Protein AF-A0AAW0ICJ0-F1 (afdb_monomer)

pLDDT: mean 71.39, std 25.55, range [25.39, 97.88]

Structure (mmCIF, N/CA/C/O backbone):
data_AF-A0AAW0ICJ0-F1
#
_entry.id   AF-A0AAW0ICJ0-F1
#
loop_
_atom_site.group_PDB
_atom_site.id
_atom_site.type_symbol
_atom_site.label_atom_id
_atom_site.label_alt_id
_atom_site.label_comp_id
_atom_site.label_asym_id
_atom_site.label_entity_id
_atom_site.label_seq_id
_atom_site.pdbx_PDB_ins_code
_atom_site.Cartn_x
_atom_site.Cartn_y
_atom_site.Cartn_z
_atom_site.occupancy
_atom_site.B_iso_or_equiv
_atom_site.auth_seq_id
_atom_site.auth_comp_id
_atom_site.auth_asym_id
_atom_site.auth_atom_id
_atom_site.pdbx_PDB_model_num
ATOM 1 N N . MET A 1 1 ? -7.742 -15.315 17.901 1.00 45.44 1 MET A N 1
ATOM 2 C CA . MET A 1 1 ? -7.834 -13.869 17.635 1.00 45.44 1 MET A CA 1
ATOM 3 C C . MET A 1 1 ? -7.291 -13.621 16.243 1.00 45.44 1 MET A C 1
ATOM 5 O O . MET A 1 1 ? -6.146 -13.986 16.002 1.00 45.44 1 MET A O 1
ATOM 9 N N . SER A 1 2 ? -8.095 -13.130 15.303 1.00 51.41 2 SER A N 1
ATOM 10 C CA . SER A 1 2 ? -7.629 -12.987 13.922 1.00 51.41 2 SER A CA 1
ATOM 11 C C . SER A 1 2 ? -8.105 -11.666 13.330 1.00 51.41 2 SER A C 1
ATOM 13 O O . SER A 1 2 ? -9.281 -11.330 13.394 1.00 51.41 2 SER A O 1
ATOM 15 N N . VAL A 1 3 ? -7.151 -10.896 12.808 1.00 56.84 3 VAL A N 1
ATOM 16 C CA . VAL A 1 3 ? -7.394 -9.644 12.090 1.00 56.84 3 VAL A CA 1
ATOM 17 C C . VAL A 1 3 ? -6.997 -9.868 10.644 1.00 56.84 3 VAL A C 1
ATOM 19 O O . VAL A 1 3 ? -5.930 -10.424 10.366 1.00 56.84 3 VAL A O 1
ATOM 22 N N . ALA A 1 4 ? -7.856 -9.444 9.725 1.00 53.72 4 ALA A N 1
ATOM 23 C CA . ALA A 1 4 ? -7.522 -9.424 8.314 1.00 53.72 4 ALA A CA 1
ATOM 24 C C . ALA A 1 4 ? -6.779 -8.118 8.004 1.00 53.72 4 ALA A C 1
ATOM 26 O O . ALA A 1 4 ? -7.245 -7.026 8.331 1.00 53.72 4 ALA A O 1
ATOM 27 N N . VAL A 1 5 ? -5.603 -8.239 7.391 1.00 57.78 5 VAL A N 1
ATOM 28 C CA . VAL A 1 5 ? -4.802 -7.103 6.929 1.00 57.78 5 VAL A CA 1
ATOM 29 C C . VAL A 1 5 ? -4.626 -7.255 5.426 1.00 57.78 5 VAL A C 1
ATOM 31 O O . VAL A 1 5 ? -4.093 -8.270 4.970 1.00 57.78 5 VAL A O 1
ATOM 34 N N . SER A 1 6 ? -5.102 -6.273 4.662 1.00 58.62 6 SER A N 1
ATOM 35 C CA . SER A 1 6 ? -4.874 -6.224 3.220 1.00 58.62 6 SER A CA 1
ATOM 36 C C . SER A 1 6 ? -3.735 -5.267 2.924 1.00 58.62 6 SER A C 1
ATOM 38 O O . SER A 1 6 ? -3.866 -4.054 3.093 1.00 58.62 6 SER A O 1
ATOM 40 N N . ASN A 1 7 ? -2.646 -5.823 2.413 1.00 59.06 7 ASN A N 1
ATOM 41 C CA . ASN A 1 7 ? -1.541 -5.039 1.889 1.00 59.06 7 ASN A CA 1
ATOM 42 C C . ASN A 1 7 ? -1.809 -4.761 0.408 1.00 59.06 7 ASN A C 1
ATOM 44 O O . ASN A 1 7 ? -2.275 -5.652 -0.310 1.00 59.06 7 ASN A O 1
ATOM 48 N N . SER A 1 8 ? -1.506 -3.550 -0.052 1.00 51.28 8 SER A N 1
ATOM 49 C CA . SER A 1 8 ? -1.415 -3.257 -1.481 1.00 51.28 8 SER A CA 1
ATOM 50 C C . SER A 1 8 ? -0.407 -4.229 -2.120 1.00 51.28 8 SER A C 1
ATOM 52 O O . SER A 1 8 ? 0.740 -4.319 -1.667 1.00 51.28 8 SER A O 1
ATOM 54 N N . PRO A 1 9 ? -0.802 -5.041 -3.116 1.00 44.91 9 PRO A N 1
ATOM 55 C CA . PRO A 1 9 ? 0.134 -5.922 -3.777 1.00 44.91 9 PRO A CA 1
ATOM 56 C C . PRO A 1 9 ? 0.903 -5.151 -4.847 1.00 44.91 9 PRO A C 1
ATOM 58 O O . PRO A 1 9 ? 0.322 -4.547 -5.738 1.00 44.91 9 PRO A O 1
ATOM 61 N N . VAL A 1 10 ? 2.210 -5.376 -4.798 1.00 45.47 10 VAL A N 1
ATOM 62 C CA . VAL A 1 10 ? 3.182 -5.280 -5.886 1.00 45.47 10 VAL A CA 1
ATOM 63 C C . VAL A 1 10 ? 3.769 -3.903 -6.147 1.00 45.47 10 VAL A C 1
ATOM 65 O O . VAL A 1 10 ? 3.325 -3.228 -7.054 1.00 45.47 10 VAL A O 1
ATOM 68 N N . PHE A 1 11 ? 4.879 -3.663 -5.434 1.00 43.66 11 PHE A N 1
ATOM 69 C CA . PHE A 1 11 ? 5.923 -2.658 -5.656 1.00 43.66 11 PHE A CA 1
ATOM 70 C C . PHE A 1 11 ? 5.425 -1.196 -5.635 1.00 43.66 11 PHE A C 1
ATOM 72 O O . PHE A 1 11 ? 4.273 -0.910 -5.906 1.00 43.66 11 PHE A O 1
ATOM 79 N N . SER A 1 12 ? 6.275 -0.244 -5.265 1.00 36.19 12 SER A N 1
ATOM 80 C CA . SER A 1 12 ? 5.974 1.187 -5.400 1.00 36.19 12 SER A CA 1
ATOM 81 C C . SER A 1 12 ? 7.287 1.958 -5.323 1.00 36.19 12 SER A C 1
ATOM 83 O O . SER A 1 12 ? 8.210 1.514 -4.633 1.00 36.19 12 SER A O 1
ATOM 85 N N . PRO A 1 13 ? 7.402 3.100 -6.015 1.00 34.06 13 PRO A N 1
ATOM 86 C CA . PRO A 1 13 ? 7.287 4.289 -5.195 1.00 34.06 13 PRO A CA 1
ATOM 87 C C . PRO A 1 13 ? 6.434 5.355 -5.884 1.00 34.06 13 PRO A C 1
ATOM 89 O O . PRO A 1 13 ? 6.824 5.906 -6.913 1.00 34.06 13 PRO A O 1
ATOM 92 N N . SER A 1 14 ? 5.309 5.617 -5.227 1.00 32.69 14 SER A N 1
ATOM 93 C CA . SER A 1 14 ? 4.531 6.846 -5.116 1.00 32.69 14 SER A CA 1
ATOM 94 C C . SER A 1 14 ? 4.035 7.573 -6.373 1.00 32.69 14 SER A C 1
ATOM 96 O O . SER A 1 14 ? 4.724 7.777 -7.372 1.00 32.69 14 SER A O 1
ATOM 98 N N . SER A 1 15 ? 2.820 8.104 -6.200 1.00 30.75 15 SER A N 1
ATOM 99 C CA . SER A 1 15 ? 2.075 9.070 -7.013 1.00 30.75 15 SER A CA 1
ATOM 100 C C . SER A 1 15 ? 1.392 8.560 -8.289 1.00 30.75 15 SER A C 1
ATOM 102 O O . SER A 1 15 ? 1.673 9.001 -9.398 1.00 30.75 15 SER A O 1
ATOM 104 N N . SER A 1 16 ? 0.388 7.690 -8.137 1.00 25.42 16 SER A N 1
ATOM 105 C CA . SER A 1 16 ? -0.928 7.892 -8.783 1.00 25.42 16 SER A CA 1
ATOM 10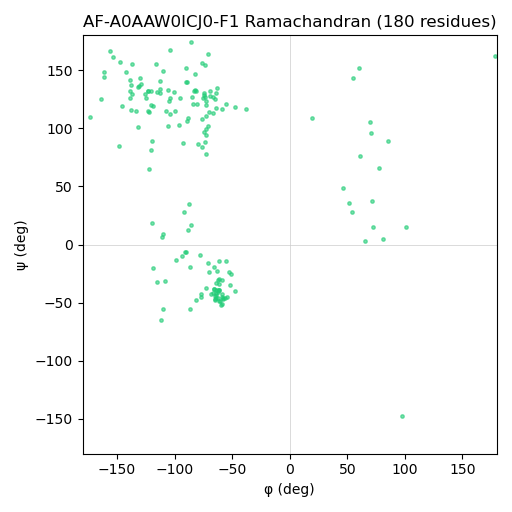6 C C . SER A 1 16 ? -1.962 6.853 -8.335 1.00 25.42 16 SER A C 1
ATOM 108 O O . SER A 1 16 ? -1.899 5.677 -8.664 1.00 25.42 16 SER A O 1
ATOM 110 N N . LEU A 1 17 ? -2.926 7.346 -7.557 1.00 30.58 17 LEU A N 1
ATOM 111 C CA . LEU A 1 17 ? -4.334 6.948 -7.464 1.00 30.58 17 LEU A CA 1
ATOM 112 C C . LEU A 1 17 ? -4.718 5.550 -8.004 1.00 30.58 17 LEU A C 1
ATOM 114 O O . LEU A 1 17 ? -4.900 5.353 -9.200 1.00 30.58 17 LEU A O 1
ATOM 118 N N . PHE A 1 18 ? -5.035 4.665 -7.050 1.00 29.61 18 PHE A N 1
ATOM 119 C CA . PHE A 1 18 ? -5.871 3.461 -7.174 1.00 29.61 18 PHE A CA 1
ATOM 120 C C . PHE A 1 18 ? -5.339 2.271 -7.987 1.00 29.61 18 PHE A C 1
ATOM 122 O O . PHE A 1 18 ? -5.509 2.217 -9.198 1.00 29.61 18 PHE A O 1
ATOM 129 N N . CYS A 1 19 ? -4.910 1.214 -7.278 1.00 31.89 19 CYS A N 1
ATOM 130 C CA . CYS A 1 19 ? -4.930 -0.191 -7.728 1.00 31.89 19 CYS A CA 1
ATOM 131 C C . CYS A 1 19 ? -5.128 -1.138 -6.513 1.00 31.89 19 CYS A C 1
ATOM 133 O O . CYS A 1 19 ? -4.187 -1.476 -5.807 1.00 31.89 19 CYS A O 1
ATOM 135 N N . ASN A 1 20 ? -6.376 -1.370 -6.094 1.00 31.30 20 ASN A N 1
ATOM 136 C CA . ASN A 1 20 ? -7.177 -2.602 -6.228 1.00 31.30 20 ASN A CA 1
ATOM 137 C C . ASN A 1 20 ? -6.656 -3.904 -5.574 1.00 31.30 20 ASN A C 1
ATOM 139 O O . ASN A 1 20 ? -6.314 -4.878 -6.238 1.00 31.30 20 ASN A O 1
ATOM 143 N N . MET A 1 21 ? -6.800 -3.982 -4.248 1.00 31.84 21 MET A N 1
ATOM 144 C CA . MET A 1 21 ? -7.321 -5.196 -3.606 1.00 31.84 21 MET A CA 1
ATOM 145 C C . MET A 1 21 ? -8.837 -5.036 -3.465 1.00 31.84 21 MET A C 1
ATOM 147 O O . MET A 1 21 ? -9.330 -4.552 -2.448 1.00 31.84 21 MET A O 1
ATOM 151 N N . THR A 1 22 ? -9.603 -5.413 -4.491 1.00 29.47 22 THR A N 1
ATOM 152 C CA . THR A 1 22 ? -11.048 -5.598 -4.316 1.00 29.47 22 THR A CA 1
ATOM 153 C C . THR A 1 22 ? -11.252 -6.923 -3.588 1.00 29.47 22 THR A C 1
ATOM 155 O O . THR A 1 22 ? -11.459 -7.970 -4.197 1.00 29.47 22 THR A O 1
ATOM 158 N N . SER A 1 23 ? -11.156 -6.896 -2.259 1.00 30.12 23 SER A N 1
ATOM 159 C CA . SER A 1 23 ? -11.686 -7.985 -1.442 1.00 30.12 23 SER A CA 1
ATOM 160 C C . SER A 1 23 ? -13.207 -7.870 -1.480 1.00 30.12 23 SER A C 1
ATOM 162 O O . SER A 1 23 ? -13.792 -7.088 -0.735 1.00 30.12 23 SER A O 1
ATOM 164 N N . ILE A 1 24 ? -13.856 -8.598 -2.391 1.00 27.70 24 ILE A N 1
ATOM 165 C CA . ILE A 1 24 ? -15.309 -8.766 -2.332 1.00 27.70 24 ILE A CA 1
ATOM 166 C C . ILE A 1 24 ? -15.589 -9.683 -1.142 1.00 27.70 24 ILE A C 1
ATOM 168 O O . ILE A 1 24 ? -15.415 -10.900 -1.214 1.00 27.70 24 ILE A O 1
ATOM 172 N N . ILE A 1 25 ? -16.012 -9.087 -0.031 1.00 31.97 25 ILE A N 1
ATOM 173 C CA . ILE A 1 25 ? -16.643 -9.817 1.064 1.00 31.97 25 ILE A CA 1
ATOM 174 C C . ILE A 1 25 ? -18.093 -10.050 0.636 1.00 31.97 25 ILE A C 1
ATOM 176 O O . ILE A 1 25 ? -18.979 -9.245 0.909 1.00 31.97 25 ILE A O 1
ATOM 180 N N . THR A 1 26 ? -18.334 -11.131 -0.100 1.00 25.39 26 THR A N 1
ATOM 181 C CA . THR A 1 26 ? -19.697 -11.607 -0.339 1.00 25.39 26 THR A CA 1
ATOM 182 C C . THR A 1 26 ? -20.110 -12.476 0.843 1.00 25.39 26 THR A C 1
ATOM 184 O O . THR A 1 26 ? -19.492 -13.505 1.112 1.00 25.39 26 THR A O 1
ATOM 187 N N . ALA A 1 27 ? -21.183 -12.084 1.528 1.00 29.95 27 ALA A N 1
ATOM 188 C CA . ALA A 1 27 ? -21.933 -12.986 2.390 1.00 29.95 27 ALA A CA 1
ATOM 189 C C . ALA A 1 27 ? -22.761 -13.915 1.485 1.00 29.95 27 ALA A C 1
ATOM 191 O O . ALA A 1 27 ? -23.810 -13.524 0.982 1.00 29.95 27 ALA A O 1
ATOM 192 N N . SER A 1 28 ? -22.258 -15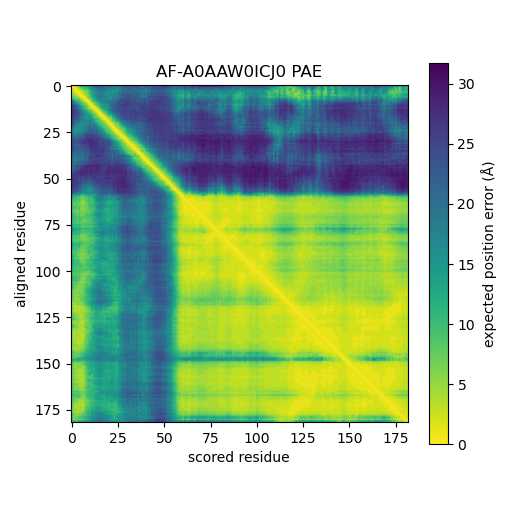.118 1.201 1.00 30.84 28 SER A N 1
ATOM 193 C CA . SER A 1 28 ? -23.020 -16.170 0.513 1.00 30.84 28 SER A CA 1
ATOM 194 C C . SER A 1 28 ? -22.740 -17.530 1.167 1.00 30.84 28 SER A C 1
ATOM 196 O O . SER A 1 28 ? -21.600 -17.768 1.579 1.00 30.84 28 SER A O 1
ATOM 198 N N . PRO A 1 29 ? -23.747 -18.414 1.314 1.00 35.09 29 PRO A N 1
ATOM 199 C CA . PRO A 1 29 ? -23.695 -19.545 2.235 1.00 35.09 29 PRO A CA 1
ATOM 200 C C . PRO A 1 29 ? -23.170 -20.850 1.615 1.00 35.09 29 PRO A C 1
ATOM 202 O O . PRO A 1 29 ? -23.521 -21.919 2.104 1.00 35.09 29 PRO A O 1
ATOM 205 N N . GLU A 1 30 ? -22.321 -20.816 0.585 1.00 31.06 30 GLU A N 1
ATOM 206 C CA . GLU A 1 30 ? -21.766 -22.052 0.016 1.00 31.06 30 GLU A CA 1
ATOM 207 C C . GLU A 1 30 ? -20.238 -22.080 0.054 1.00 31.06 30 GLU A C 1
ATOM 209 O O . GLU A 1 30 ? -19.526 -21.278 -0.548 1.00 31.06 30 GLU A O 1
ATOM 214 N N . ALA A 1 31 ? -19.747 -23.016 0.864 1.00 35.62 31 ALA A N 1
ATOM 215 C CA . ALA A 1 31 ? -18.348 -23.257 1.139 1.00 35.62 31 ALA A CA 1
ATOM 216 C C . ALA A 1 31 ? -17.663 -23.941 -0.046 1.00 35.62 31 ALA A C 1
ATOM 218 O O . ALA A 1 31 ? -18.100 -25.004 -0.478 1.00 35.62 31 ALA A O 1
ATOM 219 N N . LEU A 1 32 ? -16.521 -23.403 -0.477 1.00 25.69 32 LEU A N 1
ATOM 220 C CA . LEU A 1 32 ? -15.525 -24.155 -1.234 1.00 25.69 32 LEU A CA 1
ATOM 221 C C . LEU A 1 32 ? -14.133 -23.881 -0.658 1.00 25.69 32 LEU A C 1
ATOM 223 O O . LEU A 1 32 ? -13.625 -22.761 -0.663 1.00 25.69 32 LEU A O 1
ATOM 227 N N . THR A 1 33 ? -13.548 -24.939 -0.105 1.00 32.31 33 THR A N 1
ATOM 228 C CA . THR A 1 33 ? -12.203 -25.000 0.470 1.00 32.31 33 THR A CA 1
ATOM 229 C C . THR A 1 33 ? -11.156 -24.971 -0.638 1.00 32.31 33 THR A C 1
ATOM 231 O O . THR A 1 33 ? -11.167 -25.872 -1.469 1.00 32.31 33 THR A O 1
ATOM 234 N N . LEU A 1 34 ? -10.211 -24.021 -0.617 1.00 26.20 34 LEU A N 1
ATOM 235 C CA . LEU A 1 34 ? -8.994 -24.039 -1.446 1.00 26.20 34 LEU A CA 1
ATOM 236 C C . LEU A 1 34 ? -7.792 -23.376 -0.725 1.00 26.20 34 LEU A C 1
ATOM 238 O O . LEU A 1 34 ? -7.988 -22.636 0.241 1.00 26.20 34 LEU A O 1
ATOM 242 N N . PRO A 1 35 ? -6.544 -23.717 -1.112 1.00 27.08 35 PRO A N 1
ATOM 243 C CA . PRO A 1 35 ? -5.418 -23.840 -0.191 1.00 27.08 35 PRO A CA 1
ATOM 244 C C . PRO A 1 35 ? -4.732 -22.515 0.157 1.00 27.08 35 PRO A C 1
ATOM 246 O O . PRO A 1 35 ? -4.614 -21.586 -0.639 1.00 27.08 35 PRO A O 1
ATOM 249 N N . LEU A 1 36 ? -4.257 -22.476 1.402 1.00 35.47 36 LEU A N 1
ATOM 250 C CA . LEU A 1 36 ? -3.605 -21.361 2.075 1.00 35.47 36 LEU A CA 1
ATOM 251 C C . LEU A 1 36 ? -2.267 -20.972 1.419 1.00 35.47 36 LEU A C 1
ATOM 253 O O . LEU A 1 36 ? -1.278 -21.694 1.528 1.00 35.47 36 LEU A O 1
ATOM 257 N N . SER A 1 37 ? -2.177 -19.746 0.909 1.00 29.36 37 SER A N 1
ATOM 258 C CA . SER A 1 37 ? -0.921 -18.992 0.937 1.00 29.36 37 SER A CA 1
ATOM 259 C C . SER A 1 37 ? -1.193 -17.496 1.119 1.00 29.36 37 SER A C 1
ATOM 261 O O . SER A 1 37 ? -1.849 -16.852 0.293 1.00 29.36 37 SER A O 1
ATOM 263 N N . HIS A 1 38 ? -0.659 -16.954 2.218 1.00 35.81 38 HIS A N 1
ATOM 264 C CA . HIS A 1 38 ? -0.571 -15.532 2.605 1.00 35.81 38 HIS A CA 1
ATOM 265 C C . HIS A 1 38 ? -1.558 -14.948 3.626 1.00 35.81 38 HIS A C 1
ATOM 267 O O . HIS A 1 38 ? -1.544 -13.739 3.819 1.00 35.81 38 HIS A O 1
ATOM 273 N N . LEU A 1 39 ? -2.297 -15.757 4.385 1.00 32.41 39 LEU A N 1
ATOM 274 C CA . LEU A 1 39 ? -2.739 -15.318 5.716 1.00 32.41 39 LEU A CA 1
ATOM 275 C C . LEU A 1 39 ? -1.858 -16.024 6.744 1.00 32.41 39 LEU A C 1
ATOM 277 O O . LEU A 1 39 ? -1.883 -17.247 6.836 1.00 32.41 39 LEU A O 1
ATOM 281 N N . LYS A 1 40 ? -1.018 -15.264 7.454 1.00 32.22 40 LYS A N 1
ATOM 282 C CA . LYS A 1 40 ? -0.321 -15.757 8.646 1.00 32.22 40 LYS A CA 1
ATOM 283 C C . LYS A 1 40 ? -1.256 -15.495 9.832 1.00 32.22 40 LYS A C 1
ATOM 285 O O . LYS A 1 40 ? -1.422 -14.328 10.179 1.00 32.22 40 LYS A O 1
ATOM 290 N N . PRO A 1 41 ? -1.868 -16.518 10.453 1.00 26.59 41 PRO A N 1
ATOM 291 C CA . PRO A 1 41 ? -2.335 -16.362 11.820 1.00 26.59 41 PRO A CA 1
ATOM 292 C C . PRO A 1 41 ? -1.105 -16.124 12.699 1.00 26.59 41 PRO A C 1
ATOM 294 O O . PRO A 1 41 ? -0.091 -16.801 12.528 1.00 26.59 41 PRO A O 1
ATOM 297 N N . SER A 1 42 ? -1.165 -15.153 13.603 1.00 31.22 42 SER A N 1
ATOM 298 C CA . SER A 1 42 ? -0.150 -14.935 14.633 1.00 31.22 42 SER A CA 1
ATOM 299 C C . SER A 1 42 ? -0.381 -15.908 15.801 1.00 31.22 42 SER A C 1
ATOM 301 O O . SER A 1 42 ? -1.453 -15.869 16.404 1.00 31.22 42 SER A O 1
ATOM 303 N N . PRO A 1 43 ? 0.586 -16.779 16.158 1.00 30.92 43 PRO A N 1
ATOM 304 C CA . PRO A 1 43 ? 0.571 -17.496 17.426 1.00 30.92 43 PRO A CA 1
ATOM 305 C C . PRO A 1 43 ? 1.607 -16.902 18.392 1.00 30.92 43 PRO A C 1
ATOM 307 O O . PRO A 1 43 ? 2.768 -16.698 18.033 1.00 30.92 43 PRO A O 1
ATOM 310 N N . CYS A 1 44 ? 1.198 -16.665 19.637 1.00 28.41 44 CYS A N 1
ATOM 311 C CA . CYS A 1 44 ? 2.105 -16.304 20.723 1.00 28.41 44 CYS A CA 1
ATOM 312 C C . CYS A 1 44 ? 2.756 -17.557 21.347 1.00 28.41 44 CYS A C 1
ATOM 314 O O . CYS A 1 44 ? 2.064 -18.497 21.729 1.00 28.41 44 CYS A O 1
ATOM 316 N N . SER A 1 45 ? 4.083 -17.480 21.502 1.00 37.25 45 SER A N 1
ATOM 317 C CA . SER A 1 45 ? 4.939 -18.119 22.521 1.00 37.25 45 SER A C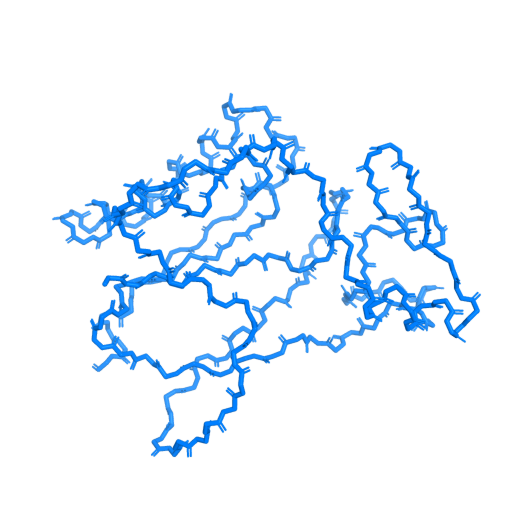A 1
ATOM 318 C C . SER A 1 45 ? 5.174 -19.641 22.502 1.00 37.25 45 SER A C 1
ATOM 320 O O . SER A 1 45 ? 4.494 -20.405 23.177 1.00 37.25 45 SER A O 1
ATOM 322 N N . SER A 1 46 ? 6.291 -20.066 21.903 1.00 26.59 46 SER A N 1
ATOM 323 C CA . SER A 1 46 ? 7.278 -20.928 22.585 1.00 26.59 46 SER A CA 1
ATOM 324 C C . SER A 1 46 ? 8.634 -20.883 21.870 1.00 26.59 46 SER A C 1
ATOM 326 O O . SER A 1 46 ? 8.740 -20.701 20.661 1.00 26.59 46 SER A O 1
ATOM 328 N N . SER A 1 47 ? 9.680 -20.939 22.682 1.00 33.53 47 SER A N 1
ATOM 329 C CA . SER A 1 47 ? 11.090 -20.713 22.388 1.00 33.53 47 SER A CA 1
ATOM 330 C C . SER A 1 47 ? 11.721 -21.733 21.435 1.00 33.53 47 SER A C 1
ATOM 332 O O . SER A 1 47 ? 11.802 -22.911 21.769 1.00 33.53 47 SER A O 1
ATOM 334 N N . SER A 1 48 ? 12.319 -21.255 20.344 1.00 26.39 48 SER A N 1
ATOM 335 C CA . SER A 1 48 ? 13.561 -21.815 19.794 1.00 26.39 48 SER A CA 1
ATOM 336 C C . SER A 1 48 ? 14.181 -20.819 18.815 1.00 26.39 48 SER A C 1
ATOM 338 O O . SER A 1 48 ? 13.532 -20.355 17.880 1.00 26.39 48 SER A O 1
ATOM 340 N N . SER A 1 49 ? 15.437 -20.481 19.076 1.00 34.59 49 SER A N 1
ATOM 341 C CA . SER A 1 49 ? 16.310 -19.584 18.327 1.00 34.59 49 SER A CA 1
ATOM 342 C C . SER A 1 49 ? 16.322 -19.842 16.816 1.00 34.59 49 SER A C 1
ATOM 344 O O . SER A 1 49 ? 16.802 -20.880 16.364 1.00 34.59 49 SER A O 1
ATOM 346 N N . ALA A 1 50 ? 15.905 -18.843 16.041 1.00 28.28 50 ALA A N 1
ATOM 347 C CA . ALA A 1 50 ? 16.296 -18.667 14.647 1.00 28.28 50 ALA A CA 1
ATOM 348 C C . ALA A 1 50 ? 16.741 -17.205 14.471 1.00 28.28 50 ALA A C 1
ATOM 350 O O . ALA A 1 50 ? 16.088 -16.315 15.024 1.00 28.28 50 ALA A O 1
ATOM 351 N N . PRO A 1 51 ? 17.851 -16.923 13.767 1.00 29.44 51 PRO A N 1
ATOM 352 C CA . PRO A 1 51 ? 18.362 -15.566 13.646 1.00 29.44 51 PRO A CA 1
ATOM 353 C C . PRO A 1 51 ? 17.372 -14.725 12.834 1.00 29.44 51 PRO A C 1
ATOM 355 O O . PRO A 1 51 ? 17.153 -14.950 11.645 1.00 29.44 51 PRO A O 1
ATOM 358 N N . SER A 1 52 ? 16.747 -13.756 13.496 1.00 31.56 52 SER A N 1
ATOM 359 C CA . SER A 1 52 ? 15.882 -12.760 12.877 1.00 31.56 52 SER A CA 1
ATOM 360 C C . SER A 1 52 ? 16.739 -11.754 12.108 1.00 31.56 52 SER A C 1
ATOM 362 O O . SER A 1 52 ? 17.160 -10.734 12.653 1.00 31.56 52 SER A O 1
ATOM 364 N N . SER A 1 53 ? 17.031 -12.047 10.841 1.00 29.42 53 SER A N 1
ATOM 365 C CA . SER A 1 53 ? 17.597 -11.053 9.926 1.00 29.42 53 SER A CA 1
ATOM 366 C C . SER A 1 53 ? 16.544 -9.979 9.605 1.00 29.42 53 SER A C 1
ATOM 368 O O . SER A 1 53 ? 15.409 -10.332 9.260 1.00 29.42 53 SER A O 1
ATOM 370 N N . PRO A 1 54 ? 16.886 -8.679 9.679 1.00 37.25 54 PRO A N 1
ATOM 371 C CA . PRO A 1 54 ? 15.960 -7.596 9.375 1.00 37.25 54 PRO A CA 1
ATOM 372 C C . PRO A 1 54 ? 15.750 -7.566 7.859 1.00 37.25 54 PRO A C 1
ATOM 374 O O . PRO A 1 54 ? 16.601 -7.098 7.110 1.00 37.25 54 PRO A O 1
ATOM 377 N N . SER A 1 55 ? 14.650 -8.143 7.381 1.00 32.53 55 SER A N 1
ATOM 378 C CA . SER A 1 55 ? 14.351 -8.227 5.949 1.00 32.53 55 S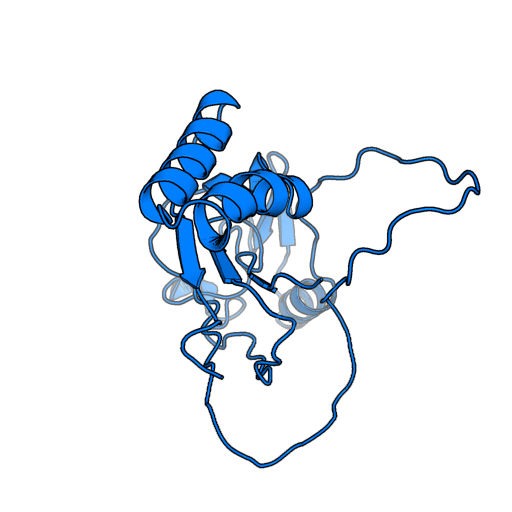ER A CA 1
ATOM 379 C C . SER A 1 55 ? 13.050 -7.505 5.626 1.00 32.53 55 SER A C 1
ATOM 381 O O . SER A 1 55 ? 11.978 -8.103 5.585 1.00 32.53 55 SER A O 1
ATOM 383 N N . SER A 1 56 ? 13.155 -6.212 5.326 1.00 44.84 56 SER A N 1
ATOM 384 C CA . SER A 1 56 ? 12.171 -5.545 4.474 1.00 44.84 56 SER A CA 1
ATOM 385 C C . SER A 1 56 ? 12.841 -4.953 3.228 1.00 44.84 56 SER A C 1
ATOM 387 O O . SER A 1 56 ? 13.119 -3.757 3.174 1.00 44.84 56 SER A O 1
ATOM 389 N N . PRO A 1 57 ? 13.091 -5.766 2.191 1.00 39.53 57 PRO A N 1
ATOM 390 C CA . PRO A 1 57 ? 13.054 -5.298 0.822 1.00 39.53 57 PRO A CA 1
ATOM 391 C C . PRO A 1 57 ? 11.707 -5.729 0.231 1.00 39.53 57 PRO A C 1
ATOM 393 O O . PRO A 1 57 ? 11.291 -6.880 0.384 1.00 39.53 57 PRO A O 1
ATOM 396 N N . PHE A 1 58 ? 11.000 -4.808 -0.412 1.00 51.03 58 PHE A N 1
ATOM 397 C CA . PHE A 1 58 ? 9.762 -5.058 -1.148 1.00 51.03 58 PHE A CA 1
ATOM 398 C C . PHE A 1 58 ? 9.820 -6.405 -1.883 1.00 51.03 58 PHE A C 1
ATOM 400 O O . PHE A 1 58 ? 10.715 -6.666 -2.691 1.00 51.03 58 PHE A O 1
ATOM 407 N N . ARG A 1 59 ? 8.932 -7.325 -1.495 1.00 58.19 59 ARG A N 1
ATOM 408 C CA . ARG A 1 59 ? 9.077 -8.744 -1.822 1.00 58.19 59 ARG A CA 1
ATOM 409 C C . ARG A 1 59 ? 8.687 -8.969 -3.281 1.00 58.19 59 ARG A C 1
ATOM 411 O O . ARG A 1 59 ? 7.508 -8.946 -3.619 1.00 58.19 59 ARG A O 1
ATOM 418 N N . LEU A 1 60 ? 9.683 -9.232 -4.120 1.00 67.94 60 LEU A N 1
ATOM 419 C CA . LEU A 1 60 ? 9.485 -9.657 -5.501 1.00 67.94 60 LEU A CA 1
ATOM 420 C C . LEU A 1 60 ? 8.680 -10.945 -5.579 1.00 67.94 60 LEU A C 1
ATOM 422 O O . LEU A 1 60 ? 9.113 -12.002 -5.115 1.00 67.94 60 LEU A O 1
ATOM 426 N N . ARG A 1 61 ? 7.501 -10.835 -6.191 1.00 79.69 61 ARG A N 1
ATOM 427 C CA . ARG A 1 61 ? 6.680 -11.970 -6.592 1.00 79.69 61 ARG A CA 1
ATOM 428 C C . ARG A 1 61 ? 7.332 -12.650 -7.788 1.00 79.69 61 ARG A C 1
ATOM 430 O O . ARG A 1 61 ? 7.444 -12.063 -8.861 1.00 79.69 61 ARG A O 1
ATOM 437 N N . LYS A 1 62 ? 7.848 -13.859 -7.553 1.00 85.06 62 LYS A N 1
ATOM 438 C CA . LYS A 1 62 ? 8.611 -14.624 -8.548 1.00 85.06 62 LYS A CA 1
ATOM 439 C C . LYS A 1 62 ? 7.746 -14.994 -9.751 1.00 85.06 62 LYS A C 1
ATOM 441 O O . LYS A 1 62 ? 8.218 -14.884 -10.870 1.00 85.06 62 LYS A O 1
ATOM 446 N N . ASP A 1 63 ? 6.494 -15.347 -9.493 1.00 86.81 63 ASP A N 1
ATOM 447 C CA . ASP A 1 63 ? 5.448 -15.608 -10.479 1.00 86.81 63 ASP A CA 1
ATOM 448 C C . ASP A 1 63 ? 5.196 -14.394 -11.385 1.00 86.81 63 ASP A C 1
ATOM 450 O O . ASP A 1 63 ? 5.197 -14.518 -12.607 1.00 86.81 63 ASP A O 1
ATOM 454 N N . GLU A 1 64 ? 5.070 -13.194 -10.806 1.00 89.69 64 GLU A N 1
ATOM 455 C CA . GLU A 1 64 ? 4.896 -11.971 -11.598 1.00 89.69 64 GLU A CA 1
ATOM 456 C C . GLU A 1 64 ? 6.143 -11.646 -12.423 1.00 89.69 64 GLU A C 1
ATOM 458 O O . GLU A 1 64 ? 6.022 -11.298 -13.596 1.00 89.69 64 GLU A O 1
ATOM 463 N N . LYS A 1 65 ? 7.340 -11.800 -11.843 1.00 89.25 65 LYS A N 1
ATOM 464 C CA . LYS A 1 65 ? 8.600 -11.610 -12.571 1.00 89.25 65 LYS A CA 1
ATOM 465 C C . LYS A 1 65 ? 8.709 -12.552 -13.767 1.00 89.25 65 LYS A C 1
ATOM 467 O O . LYS A 1 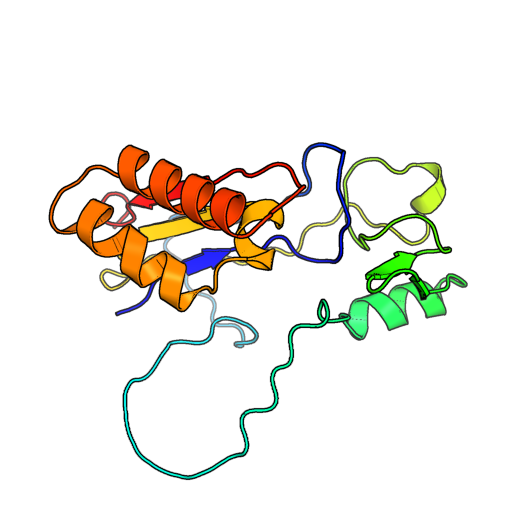65 ? 8.966 -12.093 -14.874 1.00 89.25 65 LYS A O 1
ATOM 472 N N . GLU A 1 66 ? 8.492 -13.843 -13.544 1.00 92.56 66 GLU A N 1
ATOM 473 C CA . GLU A 1 66 ? 8.566 -14.871 -14.580 1.00 92.56 66 GLU A CA 1
ATOM 474 C C . GLU A 1 66 ? 7.573 -14.594 -15.713 1.00 92.56 66 GLU A C 1
ATOM 476 O O . GLU A 1 66 ? 7.936 -14.662 -16.889 1.00 92.56 66 GLU A O 1
ATOM 481 N N . ARG A 1 67 ? 6.342 -14.189 -15.374 1.00 94.06 67 ARG A N 1
ATOM 482 C CA . ARG A 1 67 ? 5.331 -13.775 -16.354 1.00 94.06 67 ARG A CA 1
ATOM 483 C C . ARG A 1 67 ? 5.819 -12.607 -17.216 1.00 94.06 67 ARG A C 1
ATOM 485 O O . ARG A 1 67 ? 5.656 -12.642 -18.433 1.00 94.06 67 ARG A O 1
ATOM 492 N N . ILE A 1 68 ? 6.404 -11.576 -16.605 1.00 94.88 68 ILE A N 1
ATOM 493 C CA . ILE A 1 68 ? 6.907 -10.389 -17.315 1.00 94.88 68 ILE A CA 1
ATOM 494 C C . ILE A 1 68 ? 8.067 -10.759 -18.244 1.00 94.88 68 ILE A C 1
ATOM 496 O O . ILE A 1 68 ? 8.059 -10.364 -19.410 1.00 94.88 68 ILE A O 1
ATOM 500 N N . GLU A 1 69 ? 9.035 -11.529 -17.746 1.00 95.00 69 GLU A N 1
ATOM 501 C CA . GLU A 1 69 ? 10.227 -11.939 -18.501 1.00 95.00 69 GLU A CA 1
ATOM 502 C C . GLU A 1 69 ? 9.875 -12.866 -19.673 1.00 95.00 69 GLU A C 1
ATOM 504 O O . GLU A 1 69 ? 10.390 -12.693 -20.777 1.00 95.00 69 GLU A O 1
ATOM 509 N N . THR A 1 70 ? 8.913 -13.773 -19.487 1.00 96.81 70 THR A N 1
ATOM 510 C CA . THR A 1 70 ? 8.401 -14.652 -20.556 1.00 96.81 70 THR A CA 1
ATOM 511 C C . THR A 1 70 ? 7.748 -13.862 -21.696 1.00 96.81 70 THR A C 1
ATOM 513 O O . THR A 1 70 ? 7.818 -14.262 -22.856 1.00 96.81 70 THR A O 1
ATOM 516 N N . LEU A 1 71 ? 7.152 -12.705 -21.394 1.00 96.69 71 LEU A N 1
ATOM 517 C CA . LEU A 1 71 ? 6.548 -11.795 -22.376 1.00 96.69 71 LEU A CA 1
ATOM 518 C C . LEU A 1 71 ? 7.566 -10.819 -22.997 1.00 96.69 71 LEU A C 1
ATOM 520 O O . LEU A 1 71 ? 7.178 -9.791 -23.560 1.00 96.69 71 LEU A O 1
ATOM 524 N N . GLY A 1 72 ? 8.866 -11.102 -22.864 1.00 96.31 72 GLY A N 1
ATOM 525 C CA . GLY A 1 72 ? 9.954 -10.271 -23.383 1.00 96.31 72 GLY A CA 1
ATOM 526 C C . GLY A 1 72 ? 10.161 -8.965 -22.614 1.00 96.31 72 GLY A C 1
ATOM 527 O O . GLY A 1 72 ? 10.796 -8.046 -23.127 1.00 96.31 72 GLY A O 1
ATOM 528 N N . GLY A 1 73 ? 9.583 -8.847 -21.415 1.00 95.62 73 GLY A N 1
ATOM 529 C CA . GLY A 1 73 ? 9.831 -7.731 -20.510 1.00 95.62 73 GLY A CA 1
ATOM 530 C C . GLY A 1 73 ? 11.052 -7.957 -19.630 1.00 95.62 73 GLY A C 1
ATOM 531 O O . GLY A 1 73 ? 11.631 -9.038 -19.614 1.00 95.62 73 GLY A O 1
ATOM 532 N N . TYR A 1 74 ? 11.428 -6.946 -18.851 1.00 94.25 74 TYR A N 1
ATOM 533 C CA . TYR A 1 74 ? 12.427 -7.105 -17.797 1.00 94.25 74 TYR A CA 1
ATOM 534 C C . TYR A 1 74 ? 12.004 -6.383 -16.521 1.00 94.25 74 TYR A C 1
ATOM 536 O O . TYR A 1 74 ? 11.230 -5.418 -16.552 1.00 94.25 74 TYR A O 1
ATOM 544 N N . VAL A 1 75 ? 12.530 -6.865 -15.397 1.00 92.44 75 VAL A N 1
ATOM 545 C CA . VAL A 1 75 ? 12.366 -6.250 -14.080 1.00 92.44 75 VAL A CA 1
ATOM 546 C C . VAL A 1 75 ? 13.746 -5.864 -13.566 1.00 92.44 75 VAL A C 1
ATOM 548 O O . VAL A 1 75 ? 14.604 -6.727 -13.390 1.00 92.44 75 VAL A O 1
ATOM 551 N N . ASP A 1 76 ? 13.944 -4.574 -13.325 1.00 91.25 76 ASP A N 1
ATOM 552 C CA . ASP A 1 76 ? 15.212 -4.010 -12.868 1.00 91.25 76 ASP A CA 1
ATOM 553 C C . ASP A 1 76 ? 15.106 -3.523 -11.420 1.00 91.25 76 ASP A C 1
ATOM 555 O O . ASP A 1 76 ? 14.032 -3.118 -10.974 1.00 91.25 76 ASP A O 1
ATOM 559 N N . PHE A 1 77 ? 16.206 -3.578 -10.674 1.00 88.25 77 PHE A N 1
ATOM 560 C CA . PHE A 1 77 ? 16.270 -3.107 -9.295 1.00 88.25 77 PHE A CA 1
ATOM 561 C C . PHE A 1 77 ? 17.029 -1.785 -9.233 1.00 88.25 77 PHE A C 1
ATOM 563 O O . PHE A 1 77 ? 18.259 -1.759 -9.246 1.00 88.25 77 PHE A O 1
ATOM 570 N N . CYS A 1 78 ? 16.297 -0.678 -9.124 1.00 81.06 78 CYS A N 1
ATOM 571 C CA . CYS A 1 78 ? 16.871 0.661 -9.099 1.00 81.06 78 CYS A CA 1
ATOM 572 C C . CYS A 1 78 ? 16.341 1.473 -7.912 1.00 81.06 78 CYS A C 1
ATOM 574 O O . CYS A 1 78 ? 15.165 1.420 -7.553 1.00 81.06 78 CYS A O 1
ATOM 576 N N . HIS A 1 79 ? 17.243 2.213 -7.259 1.00 82.19 79 HIS A N 1
ATOM 577 C CA . HIS A 1 79 ? 16.943 3.018 -6.066 1.00 82.19 79 HIS A CA 1
ATOM 578 C C . HIS A 1 79 ? 16.224 2.243 -4.944 1.00 82.19 79 HIS A C 1
ATOM 580 O O . HIS A 1 79 ? 15.372 2.787 -4.250 1.00 82.19 79 HIS A O 1
ATOM 586 N N . GLY A 1 80 ? 16.566 0.963 -4.763 1.00 81.88 80 GLY A N 1
ATOM 587 C CA . GLY A 1 80 ? 15.980 0.128 -3.712 1.00 81.88 80 GLY A CA 1
ATOM 588 C C . GLY A 1 80 ? 14.608 -0.468 -4.047 1.00 81.88 80 GLY A C 1
ATOM 589 O O . GLY A 1 80 ? 14.020 -1.128 -3.192 1.00 81.88 80 GLY A O 1
ATOM 590 N N . VAL A 1 81 ? 14.109 -0.278 -5.273 1.00 83.81 81 VAL A N 1
ATOM 591 C CA . VAL A 1 81 ? 12.785 -0.734 -5.707 1.00 83.81 81 VAL A CA 1
ATOM 592 C C . VAL A 1 81 ? 12.878 -1.503 -7.024 1.00 83.81 81 VAL A C 1
ATOM 594 O O . VAL A 1 81 ? 13.656 -1.163 -7.912 1.00 83.81 81 VAL A O 1
ATOM 597 N N . TRP A 1 82 ? 12.062 -2.545 -7.165 1.00 86.81 82 TRP A N 1
ATOM 598 C CA . TRP A 1 82 ? 11.917 -3.276 -8.421 1.00 86.81 82 TRP A CA 1
ATOM 599 C C . TRP A 1 82 ? 10.963 -2.554 -9.374 1.00 86.81 82 TRP A C 1
ATOM 601 O O . TRP A 1 82 ? 9.854 -2.189 -8.983 1.00 86.81 82 TRP A O 1
ATOM 611 N N . ARG A 1 83 ? 11.372 -2.390 -10.632 1.00 89.88 83 ARG A N 1
ATOM 612 C CA . ARG A 1 83 ? 10.603 -1.703 -11.670 1.00 89.88 83 ARG A CA 1
ATOM 613 C C . ARG A 1 83 ? 10.531 -2.506 -12.957 1.00 89.88 83 ARG A C 1
ATOM 615 O O . ARG A 1 83 ? 11.537 -3.005 -13.455 1.00 89.88 83 ARG A O 1
ATOM 622 N N . ILE A 1 84 ? 9.343 -2.563 -13.537 1.00 91.31 84 ILE A N 1
ATOM 623 C CA . ILE A 1 84 ? 9.093 -3.105 -14.870 1.00 91.31 84 ILE A CA 1
ATOM 624 C C . ILE A 1 84 ? 9.596 -2.109 -15.900 1.00 91.31 84 ILE A C 1
ATOM 626 O O . ILE A 1 84 ? 9.252 -0.925 -15.839 1.00 91.31 84 ILE A O 1
ATOM 630 N N . GLN A 1 85 ? 10.413 -2.591 -16.840 1.00 92.50 85 GLN A N 1
ATOM 631 C CA . GLN A 1 85 ? 11.024 -1.758 -17.882 1.00 92.50 85 GLN A CA 1
ATOM 632 C C . GLN A 1 85 ? 11.790 -0.551 -17.300 1.00 92.50 85 GLN A C 1
ATOM 634 O O . GLN A 1 85 ? 11.844 0.517 -17.903 1.00 92.50 85 GLN A O 1
ATOM 639 N N . GLY A 1 86 ? 12.306 -0.673 -16.069 1.00 89.62 86 GLY A N 1
ATOM 640 C CA . GLY A 1 86 ? 12.955 0.424 -15.340 1.00 89.62 86 GLY A CA 1
ATOM 641 C C . GLY A 1 86 ? 12.040 1.600 -14.958 1.00 89.62 86 GLY A C 1
ATOM 642 O O . GLY A 1 86 ? 12.522 2.568 -14.377 1.00 89.62 86 GLY A O 1
ATOM 643 N N . SER A 1 87 ? 10.736 1.535 -15.246 1.00 89.50 87 SER A N 1
ATOM 644 C CA . SER A 1 87 ? 9.806 2.661 -15.106 1.00 89.50 87 SER A CA 1
ATOM 645 C C . SER A 1 87 ? 8.796 2.439 -13.984 1.00 89.50 87 SER A C 1
ATOM 647 O O . SER A 1 87 ? 8.825 3.140 -12.967 1.00 89.50 87 SER A O 1
ATOM 649 N N . LEU A 1 88 ? 7.934 1.434 -14.128 1.00 88.81 88 LEU A N 1
ATOM 650 C CA . LEU A 1 88 ? 6.790 1.265 -13.245 1.00 88.81 88 LEU A CA 1
ATOM 651 C C . LEU A 1 88 ? 7.118 0.294 -12.127 1.00 88.81 88 LEU A C 1
ATOM 653 O O . LEU A 1 88 ? 7.510 -0.846 -12.362 1.00 88.81 88 LEU A O 1
ATOM 657 N N . ALA A 1 89 ? 6.913 0.738 -10.900 1.00 87.50 89 ALA A N 1
ATOM 658 C CA . ALA A 1 89 ? 7.091 -0.099 -9.738 1.00 87.50 89 ALA A CA 1
ATOM 659 C C . ALA A 1 89 ? 5.813 -0.867 -9.411 1.00 87.50 89 ALA A C 1
ATOM 661 O O . ALA A 1 89 ? 5.560 -1.033 -8.256 1.00 87.50 89 ALA A O 1
ATOM 662 N N . VAL A 1 90 ? 4.979 -1.311 -10.349 1.00 86.88 90 VAL A N 1
ATOM 663 C CA . VAL A 1 90 ? 3.871 -2.246 -10.065 1.00 86.88 90 VAL A CA 1
ATOM 664 C C . VAL A 1 90 ? 3.757 -3.227 -11.226 1.00 86.88 90 VAL A C 1
ATOM 666 O O . VAL A 1 90 ? 4.064 -2.861 -12.360 1.00 86.88 90 VAL A O 1
ATOM 669 N N . SER A 1 91 ? 3.329 -4.471 -10.982 1.00 88.12 91 SER A N 1
ATOM 670 C CA . SER A 1 91 ? 3.084 -5.449 -12.064 1.00 88.12 91 SER A CA 1
ATOM 671 C C . SER A 1 91 ? 1.634 -5.579 -12.480 1.00 88.12 91 SER A C 1
ATOM 673 O O . SER A 1 91 ? 1.343 -6.165 -13.527 1.00 88.12 91 SER A O 1
ATOM 675 N N . ARG A 1 92 ? 0.731 -5.031 -11.670 1.00 87.38 92 ARG A N 1
ATOM 676 C CA . ARG A 1 92 ? -0.697 -5.027 -11.930 1.00 87.38 92 ARG A CA 1
ATOM 677 C C . ARG A 1 92 ? -1.265 -3.670 -11.581 1.00 87.38 92 ARG A C 1
ATOM 679 O O . ARG A 1 92 ? -0.921 -3.106 -10.548 1.00 87.38 92 ARG A O 1
ATOM 686 N N . GLY A 1 93 ? -2.134 -3.166 -12.439 1.00 85.44 93 GLY A N 1
ATOM 687 C CA . GLY A 1 93 ? -2.747 -1.871 -12.233 1.00 85.44 93 GLY A CA 1
ATOM 688 C C . GLY A 1 93 ? -3.680 -1.460 -13.355 1.00 85.44 93 GLY A C 1
ATOM 689 O O . GLY A 1 93 ? -3.662 -2.010 -14.460 1.00 85.44 93 GLY A O 1
ATOM 690 N N . ILE A 1 94 ? -4.528 -0.482 -13.068 1.00 85.69 94 ILE A N 1
ATOM 691 C CA . ILE A 1 94 ? -5.388 0.162 -14.061 1.00 85.69 94 ILE A CA 1
ATOM 692 C C . ILE A 1 94 ? -4.607 1.347 -14.641 1.00 85.69 94 ILE A C 1
ATOM 694 O O . ILE A 1 94 ? -3.920 2.044 -13.911 1.00 85.69 94 ILE A O 1
ATOM 698 N N . GLY A 1 95 ? -4.699 1.583 -15.953 1.00 88.69 95 GLY A N 1
ATOM 699 C CA . GLY A 1 95 ? -3.900 2.623 -16.618 1.00 88.69 95 GLY A CA 1
ATOM 700 C C . GLY A 1 95 ? -2.638 2.071 -17.284 1.00 88.69 95 GLY A C 1
ATOM 701 O O . GLY A 1 95 ? -2.677 0.968 -17.826 1.00 88.69 95 GLY A O 1
ATOM 702 N N . ASP A 1 96 ? -1.560 2.858 -17.330 1.00 88.62 96 ASP A N 1
ATOM 703 C CA . ASP A 1 96 ? -0.262 2.490 -17.926 1.00 88.62 96 ASP A CA 1
ATOM 704 C C . ASP A 1 96 ? -0.366 1.825 -19.302 1.00 88.62 96 ASP A C 1
ATOM 706 O O . ASP A 1 96 ? 0.230 0.783 -19.571 1.00 88.62 96 ASP A O 1
ATOM 710 N N . ARG A 1 97 ? -1.151 2.436 -20.204 1.00 92.19 97 ARG A N 1
ATOM 711 C CA . ARG A 1 97 ? -1.461 1.883 -21.537 1.00 92.19 97 ARG A CA 1
ATOM 712 C C . ARG A 1 97 ? -0.218 1.384 -22.285 1.00 92.19 97 ARG A C 1
ATOM 714 O O . ARG A 1 97 ? -0.273 0.351 -22.942 1.00 92.19 97 ARG A O 1
ATOM 721 N N . HIS A 1 98 ? 0.882 2.122 -22.178 1.00 92.00 98 HIS A N 1
ATOM 722 C CA . HIS A 1 98 ? 2.150 1.834 -22.844 1.00 92.00 98 HIS A CA 1
ATOM 723 C C . HIS A 1 98 ? 2.894 0.613 -22.267 1.00 92.00 98 HIS A C 1
ATOM 725 O O . HIS A 1 98 ? 3.768 0.075 -22.935 1.00 92.00 98 HIS A O 1
ATOM 731 N N . LEU A 1 99 ? 2.523 0.141 -21.071 1.00 92.69 99 LEU A N 1
ATOM 732 C CA . LEU A 1 99 ? 3.098 -1.031 -20.402 1.00 92.69 99 LEU A CA 1
ATOM 733 C C . LEU A 1 99 ? 2.127 -2.215 -20.324 1.00 92.69 99 LEU A C 1
ATOM 735 O O . LEU A 1 99 ? 2.464 -3.225 -19.708 1.00 92.69 99 LEU A O 1
ATOM 739 N N . LYS A 1 100 ? 0.944 -2.144 -20.956 1.00 91.31 100 LYS A N 1
ATOM 740 C CA . LYS A 1 100 ? -0.096 -3.191 -20.867 1.00 91.31 100 LYS A CA 1
ATOM 741 C C . LYS A 1 100 ? 0.307 -4.569 -21.383 1.00 91.31 100 LYS A C 1
ATOM 743 O O . LYS A 1 100 ? -0.359 -5.544 -21.060 1.00 91.31 100 LYS A O 1
ATOM 748 N N . GLN A 1 101 ? 1.411 -4.671 -22.118 1.00 94.06 101 GLN A N 1
ATOM 749 C CA . GLN A 1 101 ? 2.017 -5.963 -22.435 1.00 94.06 101 GLN A CA 1
ATOM 750 C C . GLN A 1 101 ? 2.475 -6.716 -21.171 1.00 94.06 101 GLN A C 1
ATOM 752 O O . GLN A 1 101 ? 2.383 -7.938 -21.127 1.00 94.06 101 GLN A O 1
ATOM 757 N N . TRP A 1 102 ? 2.939 -6.007 -20.138 1.00 93.50 102 TRP A N 1
ATOM 758 C CA . TRP A 1 102 ? 3.493 -6.594 -18.910 1.00 93.50 102 TRP A CA 1
ATOM 759 C C . TRP A 1 102 ? 2.649 -6.289 -17.668 1.00 93.50 102 TRP A C 1
ATOM 761 O O . TRP A 1 102 ? 2.570 -7.122 -16.762 1.00 93.50 102 TRP A O 1
ATOM 771 N N . VAL A 1 103 ? 1.996 -5.124 -17.641 1.00 90.56 103 VAL A N 1
ATOM 772 C CA . VAL A 1 103 ? 1.182 -4.630 -16.525 1.00 90.56 103 VAL A CA 1
ATOM 773 C C . VAL A 1 103 ? -0.283 -4.965 -16.769 1.00 90.56 103 VAL A C 1
ATOM 775 O O . VAL A 1 103 ? -0.967 -4.305 -17.553 1.00 90.56 103 VAL A O 1
ATOM 778 N N . ILE A 1 104 ? -0.773 -5.990 -16.085 1.00 88.19 104 ILE A N 1
ATOM 779 C CA . ILE A 1 104 ? -2.131 -6.507 -16.286 1.00 88.19 104 ILE A CA 1
ATOM 780 C C . ILE A 1 104 ? -3.131 -5.807 -15.354 1.00 88.19 104 ILE A C 1
ATOM 782 O O . ILE A 1 104 ? -2.747 -5.291 -14.306 1.00 88.19 104 ILE A O 1
ATOM 786 N N . ALA A 1 105 ? -4.402 -5.710 -15.745 1.00 87.62 105 ALA A N 1
ATOM 787 C CA . ALA A 1 105 ? -5.424 -5.008 -14.951 1.00 87.62 105 ALA A CA 1
ATOM 788 C C . ALA A 1 105 ? -6.195 -5.954 -14.014 1.00 87.62 105 ALA A C 1
ATOM 790 O O . ALA A 1 105 ? -6.963 -5.505 -13.164 1.00 87.62 105 ALA A O 1
ATOM 791 N N . GLU A 1 106 ? -5.990 -7.257 -14.180 1.00 84.50 106 GLU A N 1
ATOM 792 C CA . GLU A 1 106 ? -6.651 -8.331 -13.464 1.00 84.50 106 GLU A CA 1
ATOM 793 C C . GLU A 1 106 ? -6.184 -8.372 -11.998 1.00 84.50 106 GLU A C 1
ATOM 795 O O . GLU A 1 106 ? -5.013 -8.670 -1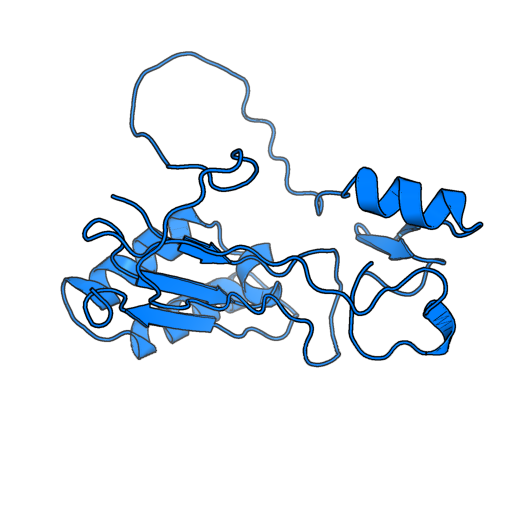1.720 1.00 84.50 106 GLU A O 1
ATOM 800 N N . PRO A 1 107 ? -7.079 -8.090 -11.034 1.00 81.19 107 PRO A N 1
ATOM 801 C CA . PRO A 1 107 ? -6.723 -8.124 -9.628 1.00 81.19 107 PRO A CA 1
ATOM 802 C C . PRO A 1 107 ? -6.562 -9.565 -9.142 1.00 81.19 107 PRO A C 1
ATOM 804 O O . PRO A 1 107 ? -7.207 -10.494 -9.632 1.00 81.19 107 PRO A O 1
ATOM 807 N N . ASP A 1 108 ? -5.760 -9.737 -8.097 1.00 77.06 108 ASP A N 1
ATOM 808 C CA . ASP A 1 108 ? -5.836 -10.948 -7.289 1.00 77.06 108 ASP A CA 1
ATOM 809 C C . ASP A 1 108 ? -7.107 -10.888 -6.436 1.00 77.06 108 ASP A C 1
ATOM 811 O O . ASP A 1 108 ? -7.333 -9.925 -5.702 1.00 77.06 108 ASP A O 1
ATOM 815 N N . THR A 1 109 ? -7.936 -11.926 -6.511 1.00 75.62 109 THR A N 1
ATOM 816 C CA . THR A 1 109 ? -9.183 -12.011 -5.746 1.00 75.62 109 THR A CA 1
ATOM 817 C C . THR A 1 109 ? -9.096 -13.116 -4.703 1.00 75.62 109 THR A C 1
ATOM 819 O O . THR A 1 109 ? -8.531 -14.186 -4.935 1.00 75.62 109 THR A O 1
ATOM 822 N N . LYS A 1 110 ? -9.642 -12.849 -3.515 1.00 75.06 110 LYS A N 1
ATOM 823 C CA . LYS A 1 110 ? -9.798 -13.831 -2.441 1.00 75.06 110 LYS A CA 1
ATOM 824 C C . LYS A 1 110 ? -11.157 -13.638 -1.792 1.00 75.06 110 LYS A C 1
ATOM 826 O O . LYS A 1 110 ? -11.515 -12.519 -1.437 1.00 75.06 110 LYS A O 1
ATOM 831 N N . VAL A 1 111 ? -11.880 -14.738 -1.618 1.00 79.19 111 VAL A N 1
ATOM 832 C CA . VAL A 1 111 ? -13.147 -14.767 -0.886 1.00 79.19 111 VAL A CA 1
ATOM 833 C C . VAL A 1 111 ? -12.880 -15.388 0.474 1.00 79.19 111 VAL A C 1
ATOM 835 O O . VAL A 1 111 ? -12.315 -16.477 0.568 1.00 79.19 111 VAL A O 1
ATOM 838 N N . LEU A 1 112 ? -13.257 -14.675 1.530 1.00 76.81 112 LEU A N 1
ATOM 839 C CA . LEU A 1 112 ? -13.102 -15.122 2.907 1.00 76.81 112 LEU A CA 1
ATOM 840 C C . LEU A 1 112 ? -14.468 -15.112 3.578 1.00 76.81 112 LEU A C 1
ATOM 842 O O . LEU A 1 112 ? -15.195 -14.122 3.508 1.00 76.81 112 LEU A O 1
ATOM 846 N N . ARG A 1 113 ? -14.797 -16.211 4.258 1.00 81.69 113 ARG A N 1
ATOM 847 C CA . ARG A 1 113 ? -15.969 -16.258 5.129 1.00 81.69 113 ARG A CA 1
ATOM 848 C C . ARG A 1 113 ? -15.651 -15.494 6.408 1.00 81.69 113 ARG A C 1
ATOM 850 O O . ARG A 1 113 ? -14.656 -15.803 7.064 1.00 81.69 113 ARG A O 1
ATOM 857 N N . ILE A 1 114 ? -16.494 -14.527 6.760 1.00 83.06 114 ILE A N 1
ATOM 858 C CA . ILE A 1 114 ? -16.395 -13.862 8.059 1.00 83.06 114 ILE A CA 1
ATOM 859 C C . ILE A 1 114 ? -16.803 -14.875 9.128 1.00 83.06 114 ILE A C 1
ATOM 861 O O . ILE A 1 114 ? -17.843 -15.522 9.018 1.00 83.06 114 ILE A O 1
ATOM 865 N N . ILE A 1 115 ? -15.948 -15.039 10.130 1.00 82.69 115 ILE A N 1
ATOM 866 C CA . ILE A 1 115 ? -16.205 -15.869 11.306 1.00 82.69 115 ILE A CA 1
ATOM 867 C C . ILE A 1 115 ? -16.226 -14.975 12.554 1.00 82.69 115 ILE A C 1
ATOM 869 O O . ILE A 1 115 ? -15.600 -13.911 12.525 1.00 82.69 115 ILE A O 1
ATOM 873 N N . PRO A 1 116 ? -16.908 -15.376 13.643 1.00 83.31 116 PRO A N 1
ATOM 874 C CA . PRO A 1 116 ? -17.005 -14.584 14.874 1.00 83.31 116 PRO A CA 1
ATOM 875 C C . PRO A 1 116 ? -15.674 -14.123 15.476 1.00 83.31 116 PRO A C 1
ATOM 877 O O . PRO A 1 116 ? -15.621 -13.122 16.183 1.00 83.31 116 PRO A O 1
ATOM 880 N N . GLU A 1 117 ? -14.584 -14.825 15.182 1.00 82.00 117 GLU A N 1
ATOM 881 C CA . GLU A 1 117 ? -13.240 -14.513 15.659 1.00 82.00 117 GLU A CA 1
ATOM 882 C C . GLU A 1 117 ? -12.566 -13.358 14.898 1.00 82.00 117 GLU A C 1
ATOM 884 O O . GLU A 1 117 ? -11.475 -12.927 15.295 1.00 82.00 117 GLU A O 1
ATOM 889 N N . TYR A 1 118 ? -13.165 -12.897 13.793 1.00 83.00 118 TYR A N 1
ATOM 890 C CA . TYR A 1 118 ? -12.698 -11.758 13.008 1.00 83.00 118 TYR A CA 1
ATOM 891 C C . TYR A 1 118 ? -13.310 -10.467 13.542 1.00 83.00 118 TYR A C 1
ATOM 893 O O . TYR A 1 118 ? -14.482 -10.171 13.336 1.00 83.00 118 TYR A O 1
ATOM 901 N N . GLU A 1 119 ? -12.484 -9.679 14.221 1.00 85.69 119 GLU A N 1
ATOM 902 C CA . GLU A 1 119 ? -12.932 -8.473 14.922 1.00 85.69 119 GLU A CA 1
ATOM 903 C C . GLU A 1 119 ? -13.082 -7.279 13.962 1.00 85.69 119 GLU A C 1
ATOM 905 O O . GLU A 1 119 ? -14.096 -6.574 13.949 1.00 85.69 119 GLU A O 1
ATOM 910 N N . PHE A 1 120 ? -12.065 -7.053 13.129 1.00 87.75 120 PHE A N 1
ATOM 911 C CA . PHE A 1 120 ? -11.999 -5.947 12.178 1.00 87.75 120 PHE A CA 1
ATOM 912 C C . PHE A 1 120 ? -11.058 -6.261 11.004 1.00 87.75 120 PHE A C 1
ATOM 914 O O . PHE A 1 120 ? -10.283 -7.219 11.038 1.00 87.75 120 PHE A O 1
ATOM 921 N N . LEU A 1 121 ? -11.142 -5.440 9.957 1.00 87.56 121 LEU A N 1
ATOM 922 C CA . LEU A 1 121 ? -10.292 -5.461 8.766 1.00 87.56 121 LEU A CA 1
ATOM 923 C C . LEU A 1 121 ? -9.582 -4.110 8.620 1.00 87.56 121 LEU A C 1
ATOM 925 O O . LEU A 1 121 ? -10.232 -3.065 8.704 1.00 87.56 121 LEU A O 1
ATOM 929 N N . ILE A 1 122 ? -8.266 -4.147 8.383 1.00 87.38 122 ILE A N 1
ATOM 930 C CA . ILE A 1 122 ? -7.453 -2.971 8.039 1.00 87.38 122 ILE A CA 1
ATOM 931 C C . ILE A 1 122 ? -7.119 -3.003 6.544 1.00 87.38 122 ILE A C 1
ATOM 933 O O . ILE A 1 122 ? -6.511 -3.962 6.058 1.00 87.38 122 ILE A O 1
ATOM 937 N N . LEU A 1 123 ? -7.480 -1.937 5.832 1.00 87.38 123 LEU A N 1
ATOM 938 C CA . LEU A 1 123 ? -7.051 -1.658 4.463 1.00 87.38 123 LEU A CA 1
ATOM 939 C C . LEU A 1 123 ? -6.203 -0.385 4.481 1.00 87.38 123 LEU A C 1
ATOM 941 O O . LEU A 1 123 ? -6.629 0.614 5.057 1.00 87.38 123 LEU A O 1
ATOM 945 N N . ALA A 1 124 ? -5.028 -0.394 3.858 1.00 87.19 124 ALA A N 1
ATOM 946 C CA . ALA A 1 124 ? -4.210 0.813 3.766 1.00 87.19 124 ALA A CA 1
ATOM 947 C C . ALA A 1 124 ? -3.289 0.819 2.542 1.00 87.19 124 ALA A C 1
ATOM 949 O O . ALA A 1 124 ? -3.037 -0.238 1.955 1.00 87.19 124 ALA A O 1
ATOM 950 N N . SER A 1 125 ? -2.803 2.010 2.178 1.00 86.94 125 SER A N 1
ATOM 951 C CA . SER A 1 125 ? -1.746 2.187 1.176 1.00 86.94 125 SER A CA 1
ATOM 952 C C . SER A 1 125 ? -0.382 1.713 1.696 1.00 86.94 125 SER A C 1
ATOM 954 O O . SER A 1 125 ? -0.167 1.536 2.897 1.00 86.94 125 SER A O 1
ATOM 956 N N . ASP A 1 126 ? 0.553 1.516 0.772 1.00 84.25 126 ASP A N 1
ATOM 957 C CA . ASP A 1 126 ? 1.987 1.326 1.035 1.00 84.25 126 ASP A CA 1
ATOM 958 C C . ASP A 1 126 ? 2.574 2.429 1.923 1.00 84.25 126 ASP A C 1
ATOM 960 O O . ASP A 1 126 ? 3.340 2.130 2.838 1.00 84.25 126 ASP A O 1
ATOM 964 N N . GLY A 1 127 ? 2.095 3.666 1.772 1.00 88.50 127 GLY A N 1
ATOM 965 C CA . GLY A 1 127 ? 2.431 4.773 2.661 1.00 88.50 127 GLY A CA 1
ATOM 966 C C . GLY A 1 127 ? 2.246 4.468 4.154 1.00 88.50 127 GLY A C 1
ATOM 967 O O . GLY A 1 127 ? 2.945 5.071 4.964 1.00 88.50 127 GLY A O 1
ATOM 968 N N . LEU A 1 128 ? 1.372 3.526 4.549 1.00 89.50 128 LEU A N 1
ATOM 969 C CA . LEU A 1 128 ? 1.322 2.970 5.913 1.00 89.50 128 LEU A CA 1
ATOM 970 C C . LEU A 1 128 ? 2.283 1.781 6.082 1.00 89.50 128 LEU A C 1
ATOM 972 O O . LEU A 1 128 ? 3.105 1.768 7.003 1.00 89.50 128 LEU A O 1
ATOM 976 N N . TRP A 1 129 ? 2.137 0.762 5.231 1.00 88.31 129 TRP A N 1
ATOM 977 C CA . TRP A 1 129 ? 2.777 -0.549 5.401 1.00 88.31 129 TRP A CA 1
ATOM 978 C C . TRP A 1 129 ? 4.303 -0.523 5.294 1.00 88.31 129 TRP A C 1
ATOM 980 O O . TRP A 1 129 ? 4.969 -1.412 5.825 1.00 88.31 129 TRP A O 1
ATOM 990 N N . ASP A 1 130 ? 4.861 0.518 4.687 1.00 85.69 130 ASP A N 1
ATOM 991 C CA . ASP A 1 130 ? 6.303 0.739 4.608 1.00 85.69 130 ASP A CA 1
ATOM 992 C C . ASP A 1 130 ? 6.922 1.112 5.958 1.00 85.69 130 ASP A C 1
ATOM 994 O O . ASP A 1 130 ? 8.122 0.925 6.171 1.00 85.69 130 ASP A O 1
ATOM 998 N N . LYS A 1 131 ? 6.119 1.657 6.880 1.00 90.75 131 LYS A N 1
ATOM 999 C CA . LYS A 1 131 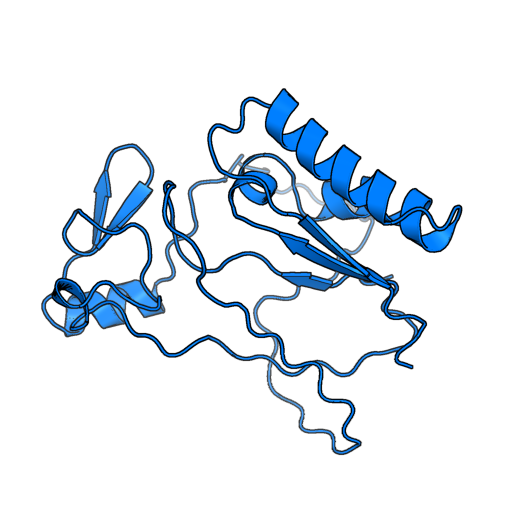? 6.584 2.154 8.185 1.00 90.75 131 LYS A CA 1
ATOM 1000 C C . LYS A 1 131 ? 5.965 1.438 9.374 1.00 90.75 131 LYS A C 1
ATOM 1002 O O . LYS A 1 131 ? 6.518 1.531 10.472 1.00 90.75 131 LYS A O 1
ATOM 1007 N N . VAL A 1 132 ? 4.827 0.773 9.194 1.00 87.50 132 VAL A N 1
ATOM 1008 C CA . VAL A 1 132 ? 4.051 0.152 10.274 1.00 87.50 132 VAL A CA 1
ATOM 1009 C C . VAL A 1 132 ? 3.837 -1.323 9.967 1.00 87.50 132 VAL A C 1
ATOM 1011 O O . VAL A 1 132 ? 3.335 -1.691 8.907 1.00 87.50 132 VAL A O 1
ATOM 1014 N N . SER A 1 133 ? 4.219 -2.188 10.909 1.00 86.50 133 SER A N 1
ATOM 1015 C CA . SER A 1 133 ? 4.046 -3.633 10.736 1.00 86.50 133 SER A CA 1
ATOM 1016 C C . SER A 1 133 ? 2.589 -4.061 10.936 1.00 86.50 133 SER A C 1
ATOM 1018 O O . SER A 1 133 ? 1.841 -3.424 11.675 1.00 86.50 133 SER A O 1
ATOM 1020 N N . ASN A 1 134 ? 2.196 -5.196 10.349 1.00 84.44 134 ASN A N 1
ATOM 1021 C CA . ASN A 1 134 ? 0.836 -5.726 10.502 1.00 84.44 134 ASN A CA 1
ATOM 1022 C C . ASN A 1 134 ? 0.425 -5.889 11.975 1.00 84.44 134 ASN A C 1
ATOM 1024 O O . ASN A 1 134 ? -0.690 -5.531 12.338 1.00 84.44 134 ASN A O 1
ATOM 1028 N N . GLN A 1 135 ? 1.308 -6.439 12.817 1.00 85.25 135 GLN A N 1
ATOM 1029 C CA . GLN A 1 135 ? 0.993 -6.678 14.229 1.00 85.25 135 GLN A CA 1
ATOM 1030 C C . GLN A 1 135 ? 0.858 -5.361 14.995 1.00 85.25 135 GLN A C 1
ATOM 1032 O O . GLN A 1 135 ? -0.094 -5.179 15.740 1.00 85.25 135 GLN A O 1
ATOM 1037 N N . GLU A 1 136 ? 1.750 -4.410 14.738 1.00 88.50 136 GLU A N 1
ATOM 1038 C CA . GLU A 1 136 ? 1.681 -3.085 15.347 1.00 88.50 136 GLU A CA 1
ATOM 1039 C C . GLU A 1 136 ? 0.401 -2.335 14.959 1.00 88.50 136 GLU A C 1
ATOM 1041 O O . GLU A 1 136 ? -0.246 -1.726 15.810 1.00 88.50 136 GLU A O 1
ATOM 1046 N N . ALA A 1 137 ? -0.017 -2.428 13.693 1.00 89.62 137 ALA A N 1
ATOM 1047 C CA . ALA A 1 137 ? -1.269 -1.831 13.250 1.00 89.62 137 ALA A CA 1
ATOM 1048 C C . ALA A 1 137 ? -2.480 -2.425 13.991 1.00 89.62 137 ALA A C 1
ATOM 1050 O O . ALA A 1 137 ? -3.398 -1.697 14.366 1.00 89.62 137 ALA A O 1
ATOM 1051 N N . VAL A 1 138 ? -2.464 -3.739 14.241 1.00 88.44 138 VAL A N 1
ATOM 1052 C CA . VAL A 1 138 ? -3.485 -4.434 15.038 1.00 88.44 138 VAL A CA 1
ATOM 1053 C C . VAL A 1 138 ? -3.482 -3.958 16.487 1.00 88.44 138 VAL A C 1
ATOM 1055 O O . VAL A 1 138 ? -4.550 -3.674 17.028 1.00 88.44 138 VAL A O 1
ATOM 1058 N N . ASP A 1 139 ? -2.304 -3.858 17.099 1.00 89.00 139 ASP A N 1
ATOM 1059 C CA . ASP A 1 139 ? -2.151 -3.477 18.504 1.00 89.00 139 ASP A CA 1
ATOM 1060 C C . ASP A 1 139 ? -2.632 -2.038 18.756 1.00 89.00 139 ASP A C 1
ATOM 1062 O O . ASP A 1 139 ? -3.218 -1.757 19.800 1.00 89.00 139 ASP A O 1
ATOM 1066 N N . ILE A 1 140 ? -2.468 -1.143 17.776 1.00 91.88 140 ILE A N 1
ATOM 1067 C CA . ILE A 1 140 ? -2.983 0.235 17.819 1.00 91.88 140 ILE A CA 1
ATOM 1068 C C . ILE A 1 140 ? -4.487 0.284 17.539 1.00 91.88 140 ILE A C 1
ATOM 1070 O O . ILE A 1 140 ? -5.230 0.991 18.222 1.00 91.88 140 ILE A O 1
ATOM 1074 N N . ALA A 1 141 ? -4.955 -0.440 16.520 1.00 91.19 141 ALA A N 1
ATOM 1075 C CA . ALA A 1 141 ? -6.341 -0.347 16.078 1.00 91.19 141 ALA A CA 1
ATOM 1076 C C . ALA A 1 141 ? -7.319 -1.014 17.048 1.00 91.19 141 ALA A C 1
ATOM 1078 O O . ALA A 1 141 ? -8.420 -0.500 17.247 1.00 91.19 141 ALA A O 1
ATOM 1079 N N . ARG A 1 142 ? -6.943 -2.146 17.655 1.00 89.12 142 ARG A N 1
ATOM 1080 C CA . ARG A 1 142 ? -7.865 -2.963 18.452 1.00 89.12 142 ARG A CA 1
ATOM 1081 C C . ARG A 1 142 ? -8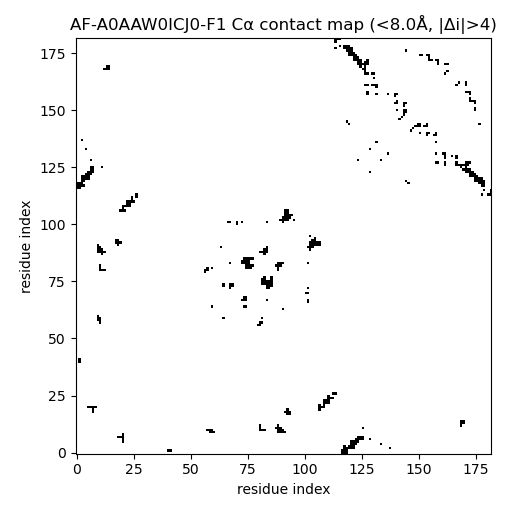.470 -2.220 19.647 1.00 89.12 142 ARG A C 1
ATOM 1083 O O . ARG A 1 142 ? -9.700 -2.212 19.716 1.00 89.12 142 ARG A O 1
ATOM 1090 N N . PRO A 1 143 ? -7.699 -1.576 20.546 1.00 91.25 143 PRO A N 1
ATOM 1091 C CA . PRO A 1 143 ? -8.283 -0.907 21.712 1.00 91.25 143 PRO A CA 1
ATOM 1092 C C . PRO A 1 143 ? -9.290 0.183 21.319 1.00 91.25 143 PRO A C 1
ATOM 1094 O O . PRO A 1 143 ? -10.289 0.415 21.992 1.00 91.25 143 PRO A O 1
ATOM 1097 N N . LEU A 1 144 ? -9.061 0.812 20.165 1.00 91.19 144 LEU A N 1
ATOM 1098 C CA . LEU A 1 144 ? -9.881 1.885 19.604 1.00 91.19 144 LEU A CA 1
ATOM 1099 C C . LEU A 1 144 ? -11.005 1.390 18.680 1.00 91.19 144 LEU A C 1
ATOM 1101 O O . LEU A 1 144 ? -11.816 2.182 18.206 1.00 91.19 144 LEU A O 1
ATOM 1105 N N . CYS A 1 145 ? -11.058 0.096 18.378 1.00 84.25 145 CYS A N 1
ATOM 1106 C CA . CYS A 1 145 ? -12.130 -0.503 17.587 1.00 84.25 145 CYS A CA 1
ATOM 1107 C C . CYS A 1 145 ? -13.059 -1.367 18.436 1.00 84.25 145 CYS A C 1
ATOM 1109 O O . CYS A 1 145 ? -14.239 -1.461 18.100 1.00 84.25 145 CYS A O 1
ATOM 1111 N N . ILE A 1 146 ? -12.537 -1.995 19.491 1.00 81.31 146 ILE A N 1
ATOM 1112 C CA . ILE A 1 146 ? -13.246 -2.985 20.307 1.00 81.31 146 ILE A CA 1
ATOM 1113 C C . ILE A 1 146 ? -13.557 -2.422 21.690 1.00 81.31 146 ILE A C 1
ATOM 1115 O O . ILE A 1 146 ? -14.728 -2.364 22.059 1.00 81.31 146 ILE A O 1
ATOM 1119 N N . ASP A 1 147 ? -12.545 -1.946 22.418 1.00 84.25 147 ASP A N 1
ATOM 1120 C CA . ASP A 1 147 ? -12.734 -1.512 23.808 1.00 84.25 147 ASP A CA 1
ATOM 1121 C C . ASP A 1 147 ? -13.412 -0.137 23.879 1.00 84.25 147 ASP A C 1
ATOM 1123 O O . ASP A 1 147 ? -14.319 0.089 24.676 1.00 84.25 147 ASP A O 1
ATOM 1127 N N . THR A 1 148 ? -12.991 0.795 23.018 1.00 85.25 148 THR A N 1
ATOM 1128 C CA . THR A 1 148 ? -13.582 2.133 22.879 1.00 85.25 148 THR A CA 1
ATOM 1129 C C . THR A 1 148 ? -13.815 2.415 21.396 1.00 85.25 148 THR A C 1
ATOM 1131 O O . THR A 1 148 ? -12.854 2.752 20.715 1.00 85.25 148 THR A O 1
ATOM 1134 N N . PRO A 1 149 ? -15.044 2.286 20.859 1.00 80.81 149 PRO A N 1
ATOM 1135 C CA . PRO A 1 149 ? -15.298 2.246 19.415 1.00 80.81 149 PRO A CA 1
ATOM 1136 C C . PRO A 1 149 ? -15.130 3.620 18.742 1.00 80.81 149 PRO A C 1
ATOM 1138 O O . PRO A 1 149 ? -16.093 4.307 18.407 1.00 80.81 149 PRO A O 1
ATOM 1141 N N . GLN A 1 150 ? -13.879 4.006 18.511 1.00 91.56 150 GLN A N 1
ATOM 1142 C CA . GLN A 1 150 ? -13.427 5.208 17.821 1.00 91.56 150 GLN A CA 1
ATOM 1143 C C . GLN A 1 150 ? -12.527 4.837 16.624 1.00 91.56 150 GLN A C 1
ATOM 1145 O O . GLN A 1 150 ? -11.344 5.190 16.587 1.00 91.56 150 GLN A O 1
ATOM 1150 N N . PRO A 1 151 ? -13.072 4.159 15.595 1.00 90.19 151 PRO A N 1
ATOM 1151 C CA . PRO A 1 151 ? -12.284 3.676 14.459 1.00 90.19 151 PRO A CA 1
ATOM 1152 C C . PRO A 1 151 ? -11.606 4.808 13.671 1.00 90.19 151 PRO A C 1
ATOM 1154 O O . PRO A 1 151 ? -10.518 4.624 13.136 1.00 90.19 151 PRO A O 1
ATOM 1157 N N . LEU A 1 152 ? -12.200 6.007 13.638 1.00 94.19 152 LEU A N 1
ATOM 1158 C CA . LEU A 1 152 ? -11.577 7.177 13.008 1.00 94.19 152 LEU A CA 1
ATOM 1159 C C . LEU A 1 152 ? -10.306 7.622 13.743 1.00 94.19 152 LEU A C 1
ATOM 1161 O O . LEU A 1 152 ? -9.320 7.977 13.099 1.00 94.19 152 LEU A O 1
ATOM 1165 N N . THR A 1 153 ? -10.306 7.561 15.078 1.00 96.06 153 THR A N 1
ATOM 1166 C CA . THR A 1 153 ? -9.120 7.855 15.893 1.00 96.06 153 THR A CA 1
ATOM 1167 C C . THR A 1 153 ? -8.023 6.833 15.615 1.00 96.06 153 THR A C 1
ATOM 1169 O O . THR A 1 153 ? -6.875 7.220 15.422 1.00 96.06 153 THR A O 1
ATOM 1172 N N . ALA A 1 154 ? -8.374 5.548 15.499 1.00 94.81 154 ALA A N 1
ATOM 1173 C CA . ALA A 1 154 ? -7.428 4.500 15.125 1.00 94.81 154 ALA A CA 1
ATOM 1174 C C . ALA A 1 154 ? -6.803 4.737 13.741 1.00 94.81 154 ALA A C 1
ATOM 117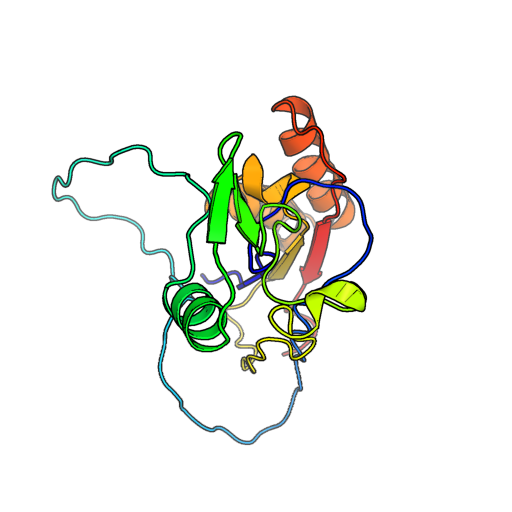6 O O . ALA A 1 154 ? -5.581 4.703 13.613 1.00 94.81 154 ALA A O 1
ATOM 1177 N N . CYS A 1 155 ? -7.615 5.040 12.718 1.00 95.75 155 CYS A N 1
ATOM 1178 C CA . CYS A 1 155 ? -7.115 5.388 11.383 1.00 95.75 155 CYS A CA 1
ATOM 1179 C C . CYS A 1 155 ? -6.138 6.567 11.435 1.00 95.75 155 CYS A C 1
ATOM 1181 O O . CYS A 1 155 ? -5.062 6.501 10.841 1.00 95.75 155 CYS A O 1
ATOM 1183 N N . LYS A 1 156 ? -6.494 7.628 12.171 1.00 97.31 156 LYS A N 1
ATOM 1184 C CA . LYS A 1 156 ? -5.640 8.807 12.328 1.00 97.31 156 LYS A CA 1
ATOM 1185 C C . LYS A 1 156 ? -4.321 8.461 13.016 1.00 97.31 156 LYS A C 1
ATOM 1187 O O . LYS A 1 156 ? -3.273 8.843 12.519 1.00 97.31 156 LYS A O 1
ATOM 1192 N N . MET A 1 157 ? -4.354 7.688 14.101 1.00 97.06 157 MET A N 1
ATOM 1193 C CA . MET A 1 157 ? -3.141 7.273 14.810 1.00 97.06 157 MET A CA 1
ATOM 1194 C C . MET A 1 157 ? -2.208 6.429 13.940 1.00 97.06 157 MET A C 1
ATOM 1196 O O . MET A 1 157 ? -0.997 6.610 14.004 1.00 97.06 157 MET A O 1
ATOM 1200 N N . LEU A 1 158 ? -2.751 5.535 13.111 1.00 96.00 158 LEU A N 1
ATOM 1201 C CA . LEU A 1 158 ? -1.956 4.750 12.164 1.00 96.00 158 LEU A CA 1
ATOM 1202 C C . LEU A 1 158 ? -1.294 5.641 11.106 1.00 96.00 158 LEU A C 1
ATOM 1204 O O . LEU A 1 158 ? -0.105 5.481 10.823 1.00 96.00 158 LEU A O 1
ATOM 1208 N N . ALA A 1 159 ? -2.042 6.601 10.557 1.00 96.44 159 ALA A N 1
ATOM 1209 C CA . ALA A 1 159 ? -1.511 7.545 9.582 1.00 96.44 159 ALA A CA 1
ATOM 1210 C C . ALA A 1 159 ? -0.434 8.458 10.192 1.00 96.44 159 ALA A C 1
ATOM 1212 O O . ALA A 1 159 ? 0.661 8.566 9.640 1.00 96.44 159 ALA A O 1
ATOM 1213 N N . ASP A 1 160 ? -0.707 9.035 11.366 1.00 97.75 160 ASP A N 1
ATOM 1214 C CA . ASP A 1 160 ? 0.225 9.884 12.112 1.00 97.75 160 ASP A CA 1
ATOM 1215 C C . ASP A 1 160 ? 1.492 9.106 12.501 1.00 97.75 160 ASP A C 1
ATOM 1217 O O . ASP A 1 160 ? 2.600 9.634 12.395 1.00 97.75 160 ASP A O 1
ATOM 1221 N N . LEU A 1 161 ? 1.365 7.830 12.892 1.00 97.62 161 LEU A N 1
ATOM 1222 C CA . LEU A 1 161 ? 2.512 6.976 13.194 1.00 97.62 161 LEU A CA 1
ATOM 1223 C C . LEU A 1 161 ? 3.412 6.804 11.970 1.00 97.62 161 LEU A C 1
ATOM 1225 O O . LEU A 1 161 ? 4.624 6.997 12.078 1.00 97.62 161 LEU A O 1
ATOM 1229 N N . SER A 1 162 ? 2.842 6.474 10.811 1.00 95.56 162 SER A N 1
ATOM 1230 C CA . SER A 1 162 ? 3.637 6.325 9.592 1.00 95.56 162 SER A CA 1
ATOM 1231 C C . SER A 1 162 ? 4.289 7.647 9.167 1.00 95.56 162 SER A C 1
ATOM 1233 O O . SER A 1 162 ? 5.492 7.683 8.886 1.00 95.56 162 SER A O 1
ATOM 1235 N N . ALA A 1 163 ? 3.546 8.757 9.225 1.00 96.81 163 ALA A N 1
ATOM 1236 C CA . ALA A 1 163 ? 4.080 10.090 8.953 1.00 96.81 163 ALA A CA 1
ATOM 1237 C C . ALA A 1 163 ? 5.239 10.450 9.901 1.00 96.81 163 ALA A C 1
ATOM 1239 O O . ALA A 1 163 ? 6.299 10.886 9.454 1.00 96.81 163 ALA A O 1
ATOM 1240 N N . SER A 1 164 ? 5.093 10.185 11.205 1.00 97.88 164 SER A N 1
ATOM 1241 C CA . SER A 1 164 ? 6.131 10.451 12.215 1.00 97.88 164 SER A CA 1
ATOM 1242 C C . SER A 1 164 ? 7.410 9.633 12.002 1.00 97.88 164 SER A C 1
ATOM 1244 O O . SER A 1 164 ? 8.492 10.045 12.417 1.00 97.88 164 SER A O 1
ATOM 1246 N N . ARG A 1 165 ? 7.308 8.498 11.299 1.00 97.44 165 ARG A N 1
ATOM 1247 C CA . ARG A 1 165 ? 8.436 7.644 10.889 1.00 97.44 165 ARG A CA 1
ATOM 1248 C C . ARG A 1 165 ? 9.049 8.052 9.547 1.00 97.44 165 ARG A C 1
ATOM 1250 O O . ARG A 1 165 ? 9.834 7.295 8.969 1.00 97.44 165 ARG A O 1
ATOM 1257 N N . GLY A 1 166 ? 8.697 9.233 9.043 1.00 95.38 166 GLY A N 1
ATOM 1258 C CA . GLY A 1 166 ? 9.231 9.772 7.800 1.00 95.38 166 GLY A CA 1
ATOM 1259 C C . GLY A 1 166 ? 8.703 9.042 6.570 1.00 95.38 166 GLY A C 1
ATOM 1260 O O . GLY A 1 166 ? 9.470 8.777 5.644 1.00 95.38 166 GLY A O 1
ATOM 1261 N N . SER A 1 167 ? 7.427 8.641 6.572 1.00 91.50 167 SER A N 1
ATOM 1262 C CA . SER A 1 167 ? 6.758 8.300 5.315 1.00 91.50 167 SER A CA 1
ATOM 1263 C C . SER A 1 167 ? 6.668 9.544 4.436 1.00 91.50 167 SER A C 1
ATOM 1265 O O . SER A 1 167 ? 6.284 10.614 4.905 1.00 91.50 167 SER A O 1
ATOM 1267 N N . SER A 1 168 ? 7.071 9.403 3.178 1.00 89.19 168 SER A N 1
ATOM 1268 C CA . SER A 1 168 ? 7.018 10.453 2.157 1.00 89.19 168 SER A CA 1
ATOM 1269 C C . SER A 1 168 ? 5.966 10.164 1.084 1.00 89.19 168 SER A C 1
ATOM 1271 O O . SER A 1 168 ? 5.971 10.831 0.054 1.00 89.19 168 SER A O 1
ATOM 1273 N N . ASP A 1 169 ? 5.135 9.140 1.290 1.00 85.88 169 ASP A N 1
ATOM 1274 C CA . ASP A 1 169 ? 4.072 8.726 0.372 1.00 85.88 169 ASP A CA 1
ATOM 1275 C C . ASP A 1 169 ? 2.696 9.166 0.894 1.00 85.88 169 ASP A C 1
ATOM 1277 O O . ASP A 1 169 ? 2.546 9.536 2.062 1.00 85.88 169 ASP A O 1
ATOM 1281 N N . ASP A 1 170 ? 1.680 9.077 0.042 1.00 89.94 170 ASP A N 1
ATOM 1282 C CA . ASP A 1 170 ? 0.291 9.282 0.418 1.00 89.94 170 ASP A CA 1
ATOM 1283 C C . ASP A 1 170 ? -0.180 8.162 1.360 1.00 89.94 170 ASP A C 1
ATOM 1285 O O . ASP A 1 170 ? -0.105 6.962 1.068 1.00 89.94 170 ASP A O 1
ATOM 1289 N N . ILE A 1 171 ? -0.726 8.554 2.512 1.00 90.31 171 ILE A N 1
ATOM 1290 C CA . ILE A 1 171 ? -1.152 7.616 3.554 1.00 90.31 171 ILE A CA 1
ATOM 1291 C C . ILE A 1 171 ? -2.675 7.566 3.597 1.00 90.31 171 ILE A C 1
ATOM 1293 O O . ILE A 1 171 ? -3.340 8.534 3.958 1.00 90.31 171 ILE A O 1
ATOM 1297 N N . SER A 1 172 ? -3.235 6.409 3.256 1.00 88.81 172 SER A N 1
ATOM 1298 C CA . SER A 1 172 ? -4.670 6.133 3.346 1.00 88.81 172 SER A CA 1
ATOM 1299 C C . SER A 1 172 ? -4.904 4.917 4.229 1.00 88.81 172 SER A C 1
ATOM 1301 O O . SER A 1 172 ? -4.259 3.892 4.030 1.00 88.81 172 SER A O 1
ATOM 1303 N N . VAL A 1 173 ? -5.833 5.013 5.185 1.00 91.50 173 VAL A N 1
ATOM 1304 C CA . VAL A 1 173 ? -6.171 3.927 6.121 1.00 91.50 173 VAL A CA 1
ATOM 1305 C C . VAL A 1 173 ? -7.686 3.826 6.283 1.00 91.50 173 VAL A C 1
ATOM 1307 O O . VAL A 1 173 ? -8.353 4.810 6.599 1.00 91.50 173 VAL A O 1
ATOM 1310 N N . MET A 1 174 ? -8.231 2.623 6.122 1.00 91.38 174 MET A N 1
ATOM 1311 C CA . MET A 1 174 ? -9.636 2.292 6.345 1.00 91.38 174 MET A CA 1
ATOM 1312 C C . MET A 1 174 ? -9.745 1.119 7.321 1.00 91.38 174 MET A C 1
ATOM 1314 O O . MET A 1 174 ? -9.119 0.073 7.139 1.00 91.38 174 MET A O 1
ATOM 1318 N N . LEU A 1 175 ? -10.581 1.299 8.342 1.00 90.62 175 LEU A N 1
ATOM 1319 C CA . LEU A 1 175 ? -10.922 0.281 9.330 1.00 90.62 175 LEU A CA 1
ATOM 1320 C C . LEU A 1 175 ? -12.388 -0.114 9.188 1.00 90.62 175 LEU A C 1
ATOM 1322 O O . LEU A 1 175 ? -13.273 0.741 9.160 1.00 90.62 175 LEU A O 1
ATOM 1326 N N . ILE A 1 176 ? -12.640 -1.419 9.124 1.00 88.94 176 ILE A N 1
ATOM 1327 C CA . ILE A 1 176 ? -13.981 -1.987 8.980 1.00 88.94 176 ILE A CA 1
ATOM 1328 C C . ILE A 1 176 ? -14.226 -2.934 10.152 1.00 88.94 176 ILE A C 1
ATOM 1330 O O . ILE A 1 176 ? -13.564 -3.962 10.266 1.00 88.94 176 ILE A O 1
ATOM 1334 N N . GLN A 1 177 ? -15.180 -2.602 11.024 1.00 88.38 177 GLN A N 1
ATOM 1335 C CA . GLN A 1 177 ? -15.613 -3.492 12.105 1.00 88.38 177 GLN A CA 1
ATOM 1336 C C . GLN A 1 177 ? -16.428 -4.648 11.519 1.00 88.38 177 GLN A C 1
ATOM 1338 O O . GLN A 1 177 ? -17.472 -4.421 10.905 1.00 88.38 177 GLN A O 1
ATOM 1343 N N . LEU A 1 178 ? -15.960 -5.880 11.717 1.00 85.94 178 LEU A N 1
ATOM 1344 C CA . LEU A 1 178 ? -16.565 -7.063 11.103 1.00 85.94 178 LEU A CA 1
ATOM 1345 C C . LEU A 1 178 ? -17.719 -7.636 11.926 1.00 85.94 178 LEU A C 1
ATOM 1347 O O . LEU A 1 178 ? -18.591 -8.283 11.357 1.00 85.94 178 LEU A O 1
ATOM 1351 N N . GLY A 1 179 ? -17.803 -7.295 13.217 1.00 81.88 179 GLY A N 1
ATOM 1352 C CA . GLY A 1 179 ? -18.884 -7.721 14.115 1.00 81.88 179 GLY A CA 1
ATOM 1353 C C . GLY A 1 179 ? -20.310 -7.379 13.654 1.00 81.88 179 GLY A C 1
ATOM 1354 O O . GLY A 1 179 ? -21.268 -7.910 14.198 1.00 81.88 179 GLY A O 1
ATOM 1355 N N . ARG A 1 180 ? -20.467 -6.494 12.661 1.00 79.00 180 ARG A N 1
ATOM 1356 C CA . ARG A 1 180 ? -21.764 -6.108 12.072 1.00 79.00 180 ARG A CA 1
ATOM 1357 C C . ARG A 1 180 ? -22.195 -6.971 10.881 1.00 79.00 180 ARG A C 1
ATOM 1359 O O . ARG A 1 180 ? -23.282 -6.757 10.358 1.00 79.00 180 ARG A O 1
ATOM 1366 N N . TYR A 1 181 ? -21.330 -7.868 10.418 1.00 80.56 181 TYR A N 1
ATOM 1367 C CA . TYR A 1 181 ? -21.495 -8.632 9.176 1.00 80.56 181 TYR A CA 1
ATOM 1368 C C . TYR A 1 181 ? -21.529 -10.149 9.419 1.00 80.56 181 TYR A C 1
ATOM 1370 O O . TYR A 1 181 ? -21.285 -10.925 8.494 1.00 80.56 181 TYR A O 1
ATOM 1378 N N . ILE A 1 182 ? -21.787 -10.550 10.665 1.00 71.62 182 ILE A N 1
ATOM 1379 C CA . ILE A 1 182 ? -21.908 -11.937 11.122 1.00 71.62 182 ILE A CA 1
ATOM 1380 C C . ILE A 1 182 ? -23.359 -12.184 11.523 1.00 71.62 182 ILE A C 1
ATOM 1382 O O . ILE A 1 182 ? -23.958 -11.247 12.100 1.00 71.62 182 ILE A O 1
#

Mean predicted aligned error: 12.21 Å

Foldseek 3Di:
DDEAEDADDFFDDADDDDDDPPAPADPDPDDDDDDDDDDDDDDDDDDDDDDDDPDDQRDDDPVLQVQQVVLVWHWDQPPSAIDINVPHRGQEDDDPPVCCSRHHPDDDYDYDDDDPVHFKYKYKYPLQCVQAPPVRLCVQQVCCVPVNNNNVVSLVVSNVNSVVSPRPYDIDMDMGGCNVVD

Radius of gyration: 18.04 Å; Cα contacts (8 Å, |Δi|>4): 257; chains: 1; bounding box: 42×36×47 Å

Secondary structure (DSSP, 8-state):
-EEEEEPPPS---S--------------S--------S------------------S----HHHHHHHHHTT--EEEETTEEEETTTBS-SB-S--GGGTTT-B-----------TTEEEEEEE-HHHHTTS-HHHHHHHHHIIIIIS--HHHHHHHHHHHHHHTT--S---EEEEEGGG--

Organism: Quercus suber (NCBI:txid58331)

Nearest PDB structures (foldseek):
  5zcu-assembly2_B  TM=9.337E-01  e=1.059E-08  Oryza sativa Japonica Group
  5zch-assembly1_A  TM=9.239E-01  e=4.538E-08  Oryza sativa Japonica Group
  2p8e-assembly2_B  TM=8.509E-01  e=3.769E-07  Homo sapiens
  4jnd-assembly1_A  TM=8.858E-01  e=1.100E-05  Caenorhabditis elegans
  4yzh-assembly1_A  TM=8.495E-01  e=1.100E-05  Arabidopsis thaliana

Solvent-accessible surface area (backbone atoms only — not comparable to full-atom values): 11602 Å² total; per-residue (Å²): 128,48,70,52,74,50,73,61,76,50,65,60,79,75,90,78,88,75,62,70,73,64,65,58,75,66,93,69,98,75,91,79,91,77,85,92,81,88,81,78,82,80,81,88,87,82,92,76,96,70,88,82,72,93,78,87,66,83,78,79,55,64,69,60,51,51,55,26,42,75,68,75,44,52,76,38,80,54,96,88,33,57,13,43,75,72,67,42,24,42,55,52,37,70,71,64,75,94,45,46,90,56,31,39,67,75,63,75,74,61,80,61,83,82,50,94,61,36,56,36,37,44,40,38,35,56,29,30,60,80,66,41,53,75,68,58,54,46,66,59,31,44,56,25,51,67,80,44,79,37,49,68,59,27,35,48,51,52,44,51,52,11,47,76,70,68,44,87,47,75,64,46,62,47,74,43,73,37,74,81,75,110

Sequence (182 aa):
MSVAVSNSPVFSPSSSLFCNMTSIITASPEALTLPLSHLKPSPCSSSSSAPSSPSSPFRLRKDEKERIETLGGYVDFCHGVWRIQGSLAVSRGIGDRHLKQWVIAEPDTKVLRIIPEYEFLILASDGLWDKVSNQEAVDIARPLCIDTPQPLTACKMLADLSASRGSSDDISVMLIQLGRYI

InterPro domains:
  IPR001932 PPM-type phosphatase-like domain [PF00481] (62-171)
  IPR001932 PPM-type phosphatase-like domain [PS51746] (1-178)
  IPR001932 PPM-type phosphatase-like domain [SM00332] (3-176)
  IPR001932 PPM-type phosphatase-like domain [cd00143] (61-178)
  IPR015655 Protein phosphatase 2C [PTHR47992] (58-177)
  IPR036457 PPM-type phosphatase-like domain superfamily [G3DSA:3.60.40.10] (49-181)
  IPR036457 PPM-type phosphatase-like domain superfamily [SSF81606] (61-179)